Protein 3GAX (pdb70)

Radius of gyration: 18.39 Å; Cα contacts (8 Å, |Δi|>4): 523; chains: 2; bounding box: 48×58×41 Å

CATH classification: 3.10.450.10

InterPro domains:
  IPR000010 Cystatin domain [PF00031] (37-132)
  IPR000010 Cystatin domain [SM00043] (34-144)
  IPR000010 Cystatin domain [cd00042] (37-143)
  IPR018073 Proteinase inhibitor I25, cystatin, conserved site [PS00287] (80-93)
  IPR046350 Cystatin superfamily [SSF54403] (36-144)

GO terms:
  GO:0005515 protein binding (F, IPI)
  GO:0005576 extracellular region (C, IDA)
  GO:0005794 Golgi apparatus (C, IDA)
  GO:0005886 plasma membrane (C, IDA)
  GO:0030414 peptidase inhibitor activity (F, IDA)
  GO:0005783 endoplasmic reticulum (C, TAS)
  GO:0006955 immune response (P, TAS)
  GO:1904724 tertiary granule lumen (C, TAS)
  GO:1904813 ficolin-1-rich granule lumen (C, TAS)
  GO:0005576 extracellular region (C, TAS)
  GO:0005788 endoplasmic reticulum lumen (C, TAS)
  GO:0042802 identical protein binding (F, IPI)
  GO:0004869 cysteine-type endopeptidase inhibitor activity (F, IDA)
  GO:0045861 negative regulation of proteolysis (P, IDA)
  GO:0010716 negative regulation of extracellular matrix disassembly (P, IDA)
  GO:0006952 defense response (P, IDA)
  GO:0005576 extracellular region (C, IMP)
  GO:0010711 negative regulation of collagen catabolic process (P, IMP)
  GO:0010716 negative regulation of extracellular matrix disassembly (P, IMP)
  GO:0034103 regulation of tissue remodeling (P, IMP)

Structure (mmCIF, N/CA/C/O backbone):
data_3GAX
#
_entry.id   3GAX
#
_cell.length_a   76.260
_cell.length_b   76.260
_cell.length_c   97.576
_cell.angle_alpha   90.00
_cell.angle_beta   90.00
_cell.angle_gamma   120.00
#
_symmetry.space_group_name_H-M   'P 61'
#
loop_
_entity.id
_entity.type
_entity.pdbx_description
1 polymer Cystatin-C
2 water water
#
loop_
_atom_site.group_PDB
_atom_site.id
_atom_site.type_symbol
_atom_site.label_atom_id
_atom_site.label_alt_id
_atom_site.label_comp_id
_atom_site.label_asym_id
_atom_site.label_entity_id
_atom_site.label_seq_id
_atom_site.pdbx_PDB_ins_code
_atom_site.Cartn_x
_atom_site.Cartn_y
_atom_site.Cartn_z
_atom_site.occupancy
_atom_site.B_iso_or_equiv
_atom_site.auth_seq_id
_atom_site.auth_comp_id
_atom_site.auth_asym_id
_atom_site.auth_atom_id
_atom_site.pdbx_PDB_model_num
ATOM 1 N N . GLY A 1 12 ? -19.929 19.123 56.429 1.00 17.00 12 GLY A N 1
ATOM 2 C CA . GLY A 1 12 ? -18.831 20.088 56.731 1.00 16.93 12 GLY A CA 1
ATOM 3 C C . GLY A 1 12 ? -19.062 21.415 56.028 1.00 16.63 12 GLY A C 1
ATOM 4 O O . GLY A 1 12 ? -19.899 21.476 55.099 1.00 17.34 12 GLY A O 1
ATOM 5 N N . PRO A 1 13 ? -18.339 22.487 56.455 1.00 17.16 13 PRO A N 1
ATOM 6 C CA . PRO A 1 13 ? -18.485 23.805 55.816 1.00 16.33 13 PRO A CA 1
ATOM 7 C C . PRO A 1 13 ? -17.885 23.833 54.421 1.00 16.08 13 PRO A C 1
ATOM 8 O O . PRO A 1 13 ? -16.884 23.160 54.167 1.00 16.93 13 PRO A O 1
ATOM 12 N N . MET A 1 14 ? -18.505 24.591 53.527 1.00 14.45 14 MET A N 1
ATOM 13 C CA . MET A 1 14 ? -18.048 24.706 52.150 1.00 13.15 14 MET A CA 1
ATOM 14 C C . MET A 1 14 ? -17.423 26.094 51.980 1.00 12.10 14 MET A C 1
ATOM 15 O O . MET A 1 14 ? -17.747 27.011 52.715 1.00 9.01 14 MET A O 1
ATOM 20 N N . ASP A 1 15 ? -16.503 26.244 51.032 1.00 10.67 15 ASP A N 1
ATOM 21 C CA . ASP A 1 15 ? -15.953 27.570 50.773 1.00 10.88 15 ASP A CA 1
ATOM 22 C C . ASP A 1 15 ? -17.057 28.540 50.404 1.00 10.53 15 ASP A C 1
ATOM 23 O O . ASP A 1 15 ? -18.066 28.163 49.806 1.00 9.55 15 ASP A O 1
ATOM 28 N N . ALA A 1 16 ? -16.889 29.777 50.834 1.00 9.88 16 ALA A N 1
ATOM 29 C CA . ALA A 1 16 ? -17.796 30.850 50.488 1.00 10.34 16 ALA A CA 1
ATOM 30 C C . ALA A 1 16 ? -16.947 32.112 50.262 1.00 13.03 16 ALA A C 1
ATOM 31 O O . ALA A 1 16 ? -15.704 32.079 50.340 1.00 11.92 16 ALA A O 1
ATOM 3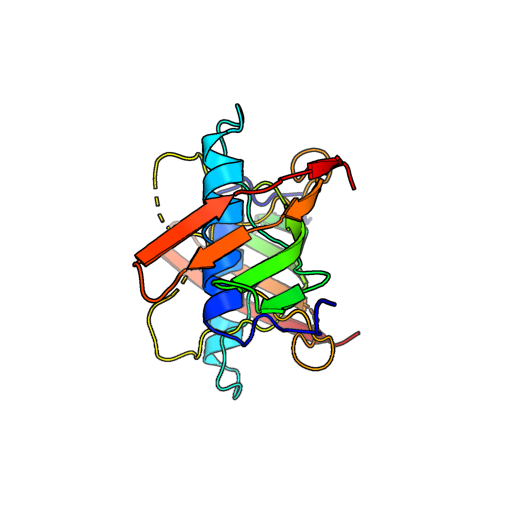3 N N . SER A 1 17 ? -17.607 33.170 49.838 1.00 15.13 17 SER A N 1
ATOM 34 C CA . SER A 1 17 ? -16.888 34.405 49.570 1.00 16.65 17 SER A CA 1
ATOM 35 C C . SER A 1 17 ? -17.704 35.578 49.967 1.00 15.67 17 SER A C 1
ATOM 36 O O . SER A 1 17 ? -18.932 35.516 50.112 1.00 11.53 17 SER A O 1
ATOM 39 N N . VAL A 1 18 ? -16.988 36.680 50.090 1.00 15.04 18 VAL A N 1
ATOM 40 C CA . VAL A 1 18 ? -17.586 37.929 50.403 1.00 15.68 18 VAL A CA 1
ATOM 41 C C . VAL A 1 18 ? -18.442 38.480 49.297 1.00 15.58 18 VAL A C 1
ATOM 42 O O . VAL A 1 18 ? -19.220 39.374 49.543 1.00 17.00 18 VAL A O 1
ATOM 46 N N . GLU A 1 19 ? -18.359 37.942 48.082 1.00 10.74 19 GLU A N 1
ATOM 47 C CA . GLU A 1 19 ? -19.374 38.278 47.080 1.00 12.65 19 GLU A CA 1
ATOM 48 C C . GLU A 1 19 ? -20.773 37.860 47.405 1.00 12.20 19 GLU A C 1
ATOM 49 O O . GLU A 1 19 ? -21.716 38.390 46.795 1.00 12.49 19 GLU A O 1
ATOM 55 N N . GLU A 1 20 ? -20.894 36.869 48.283 1.00 10.04 20 GLU A N 1
ATOM 56 C CA . GLU A 1 20 ? -22.187 36.350 48.678 1.00 10.77 20 GLU A CA 1
ATOM 57 C C . GLU A 1 20 ? -22.844 37.301 49.631 1.00 11.01 20 GLU A C 1
ATOM 58 O O . GLU A 1 20 ? -22.252 37.677 50.621 1.00 11.10 20 GLU A O 1
ATOM 64 N N . GLU A 1 21 ? -24.076 37.662 49.343 1.00 11.10 21 GLU A N 1
ATOM 65 C CA . GLU A 1 21 ? -24.814 38.566 50.166 1.00 11.13 21 GLU A CA 1
ATOM 66 C C . GLU A 1 21 ? -24.890 38.134 51.682 1.00 10.90 21 GLU A C 1
ATOM 67 O O . GLU A 1 21 ? -24.668 38.966 52.515 1.00 10.75 21 GLU A O 1
ATOM 73 N N . GLY A 1 22 ? -25.137 36.846 51.948 1.00 11.18 22 GLY A N 1
ATOM 74 C CA . GLY A 1 22 ? -25.227 36.305 53.326 1.00 11.14 22 GLY A CA 1
ATOM 75 C C . GLY A 1 22 ? -23.925 36.456 54.063 1.00 11.15 22 GLY A C 1
ATOM 76 O O . GLY A 1 22 ? -23.897 36.855 55.244 1.00 11.20 22 GLY A O 1
ATOM 77 N N . VAL A 1 23 ? -22.827 36.139 53.399 1.00 11.71 23 VAL A N 1
ATOM 78 C CA . VAL A 1 23 ? -21.519 36.402 53.961 1.00 10.76 23 VAL A CA 1
ATOM 79 C C . VAL A 1 23 ? -21.247 37.857 54.366 1.00 10.02 23 VAL A C 1
ATOM 80 O O . VAL A 1 23 ? -20.792 38.079 55.514 1.00 7.83 23 VAL A O 1
ATOM 84 N N . ARG A 1 24 ? -21.552 38.809 53.486 1.00 9.33 24 ARG A N 1
ATOM 85 C CA . ARG A 1 24 ? -21.395 40.236 53.759 1.00 8.80 24 ARG A CA 1
ATOM 86 C C . ARG A 1 24 ? -22.269 40.589 54.974 1.00 8.49 24 ARG A C 1
ATOM 87 O O . ARG A 1 24 ? -21.787 41.266 55.886 1.00 8.54 24 ARG A O 1
ATOM 95 N N . ARG A 1 25 ? -23.491 40.052 55.041 1.00 7.77 25 ARG A N 1
ATOM 96 C CA . ARG A 1 25 ? -24.388 40.331 56.184 1.00 8.81 25 ARG A CA 1
ATOM 97 C C . ARG A 1 25 ? -23.856 39.794 57.516 1.00 9.11 25 ARG A C 1
ATOM 98 O O . ARG A 1 25 ? -23.821 40.531 58.545 1.00 8.40 25 ARG A O 1
ATOM 106 N N . ALA A 1 26 ? -23.358 38.558 57.472 1.00 8.33 26 ALA A N 1
ATOM 107 C CA . ALA A 1 26 ? -22.769 37.920 58.655 1.00 9.00 26 ALA A CA 1
ATOM 108 C C . ALA A 1 26 ? -21.539 38.658 59.092 1.00 8.64 26 ALA A C 1
ATOM 109 O O . ALA A 1 26 ? -21.345 38.869 60.296 1.00 11.30 26 ALA A O 1
ATOM 111 N N . LEU A 1 27 ? -20.720 39.114 58.136 1.00 8.33 27 LEU A N 1
ATOM 112 C CA . LEU A 1 27 ? -19.529 39.912 58.405 1.00 9.85 27 LEU A CA 1
ATOM 113 C C . LEU A 1 27 ? -19.823 41.254 59.139 1.00 10.43 27 LEU A C 1
ATOM 114 O O . LEU A 1 27 ? -19.238 41.505 60.216 1.00 10.33 27 LEU A O 1
ATOM 119 N N . ASP A 1 28 ? -20.785 41.986 58.611 1.00 11.09 28 ASP A N 1
ATOM 120 C CA A ASP A 1 28 ? -21.154 43.269 59.176 0.70 11.16 28 ASP A CA 1
ATOM 121 C CA B ASP A 1 28 ? -21.257 43.272 59.140 0.30 10.99 28 ASP A CA 1
ATOM 122 C C . ASP A 1 28 ? -21.768 43.055 60.557 1.00 10.34 28 ASP A C 1
ATOM 123 O O . ASP A 1 28 ? -21.427 43.773 61.475 1.00 10.65 28 ASP A O 1
ATOM 132 N N . PHE A 1 29 ? -22.593 42.048 60.718 1.00 9.59 29 PHE A N 1
ATOM 133 C CA . PHE A 1 29 ? -23.106 41.704 62.046 1.00 8.31 29 PHE A CA 1
ATOM 134 C C . PHE A 1 29 ? -21.971 41.450 63.084 1.00 9.30 29 PHE A C 1
ATOM 135 O O . PHE A 1 29 ? -21.996 42.025 64.174 1.00 9.01 29 PHE A O 1
ATOM 143 N N . ALA A 1 30 ? -21.025 40.578 62.747 1.00 9.62 30 ALA A N 1
ATOM 144 C CA . ALA A 1 30 ? -19.938 40.159 63.621 1.00 10.79 30 ALA A CA 1
ATOM 145 C C . ALA A 1 30 ? -19.073 41.307 63.981 1.00 9.93 30 ALA A C 1
ATOM 146 O O . ALA A 1 30 ? -18.689 41.431 65.157 1.00 11.76 30 ALA A O 1
ATOM 148 N N . VAL A 1 31 ? -18.711 42.127 63.012 1.00 10.63 31 VAL A N 1
ATOM 149 C CA . VAL A 1 31 ? -17.889 43.307 63.302 1.00 9.98 31 VAL A CA 1
ATOM 150 C C . VAL A 1 31 ? -18.695 44.292 64.195 1.00 9.67 31 VAL A C 1
ATOM 151 O O . VAL A 1 31 ? -18.151 44.888 65.121 1.00 10.23 31 VAL A O 1
ATOM 155 N N . GLY A 1 32 ? -19.970 44.471 63.902 1.00 9.36 32 GLY A N 1
ATOM 156 C CA . GLY A 1 32 ? -20.874 45.236 64.745 1.00 9.79 32 GLY A CA 1
ATOM 157 C C . GLY A 1 32 ? -20.832 44.791 66.193 1.00 10.00 32 GLY A C 1
ATOM 158 O O . GLY A 1 32 ? -20.709 45.637 67.107 1.00 10.04 32 GLY A O 1
ATOM 159 N N . GLU A 1 33 ? -20.971 43.491 66.408 1.00 10.76 3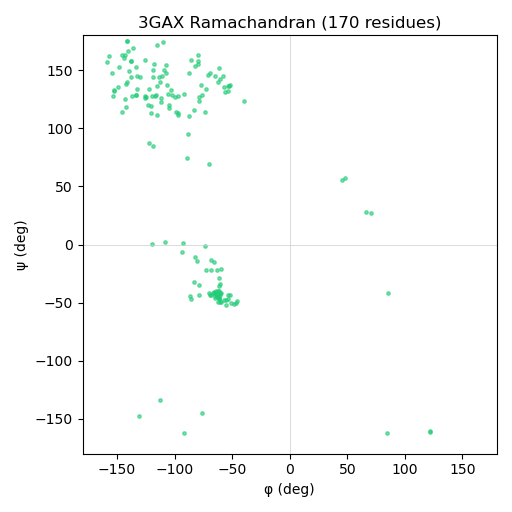3 GLU A N 1
ATOM 160 C CA . GLU A 1 33 ? -20.890 42.922 67.770 1.00 10.06 33 GLU A CA 1
ATOM 161 C C . GLU A 1 33 ? -19.507 43.164 68.420 1.00 10.15 33 GLU A C 1
ATOM 162 O O . GLU A 1 33 ? -19.468 43.595 69.581 1.00 8.76 33 GLU A O 1
ATOM 168 N N . TYR A 1 34 ? -18.440 42.910 67.654 1.00 10.47 34 TYR A N 1
ATOM 169 C CA . TYR A 1 34 ? -17.065 43.252 68.064 1.00 10.19 34 TYR A CA 1
ATOM 170 C C . TYR A 1 34 ? -16.906 44.691 68.627 1.00 9.76 34 TYR A C 1
ATOM 171 O O . TYR A 1 34 ? -16.363 44.903 69.756 1.00 10.22 34 TYR A O 1
ATOM 180 N N . ASN A 1 35 ? -17.413 45.659 67.873 1.00 8.19 35 ASN A N 1
ATOM 181 C CA . ASN A 1 35 ? -17.311 47.067 68.232 1.00 8.10 35 ASN A CA 1
ATOM 182 C C . ASN A 1 35 ? -18.179 47.380 69.431 1.00 8.25 35 ASN A C 1
ATOM 183 O O . ASN A 1 35 ? -17.720 48.081 70.310 1.00 8.16 35 ASN A O 1
ATOM 188 N N . LYS A 1 36 ? -19.391 46.834 69.474 1.00 7.58 36 LYS A N 1
ATOM 189 C CA . LYS A 1 36 ? -20.271 47.012 70.637 1.00 9.86 36 LYS A CA 1
ATOM 190 C C . LYS A 1 36 ? -19.592 46.513 71.937 1.00 9.17 36 LYS A C 1
ATOM 191 O O . LYS A 1 36 ? -19.608 47.215 72.976 1.00 11.15 36 LYS A O 1
ATOM 197 N N . ALA A 1 37 ? -19.015 45.317 71.881 1.00 9.60 37 ALA A N 1
ATOM 198 C CA . ALA A 1 37 ? -18.336 44.666 72.995 1.00 10.59 37 ALA A CA 1
ATOM 199 C C . ALA A 1 37 ? -17.029 45.298 73.467 1.00 10.51 37 ALA A C 1
ATOM 200 O O . ALA A 1 37 ? -16.637 45.049 74.606 1.00 10.31 37 ALA A O 1
ATOM 202 N N . SER A 1 38 ? -16.361 46.084 72.621 1.00 10.26 38 SER A N 1
ATOM 203 C CA . SER A 1 38 ? -15.035 46.553 72.991 1.00 10.97 38 SER A CA 1
ATOM 204 C C . SER A 1 38 ? -15.124 47.807 73.828 1.00 10.27 38 SER A C 1
ATOM 205 O O . SER A 1 38 ? -16.115 48.575 73.743 1.00 11.23 38 SER A O 1
AT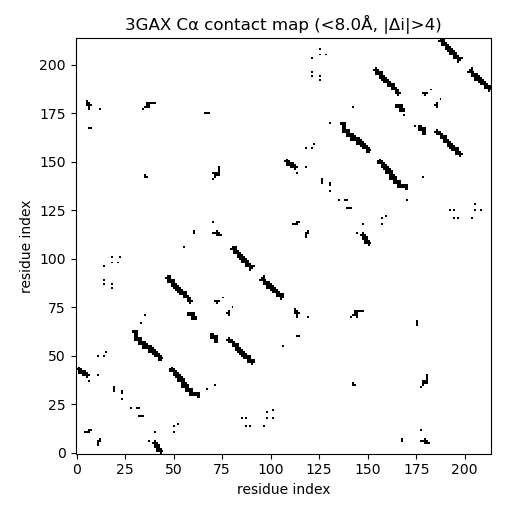OM 208 N N . ASN A 1 39 ? -14.050 48.057 74.578 1.00 11.52 39 ASN A N 1
ATOM 209 C CA . ASN A 1 39 ? -13.929 49.257 75.424 1.00 11.55 39 ASN A CA 1
ATOM 210 C C . ASN A 1 39 ? -13.230 50.365 74.659 1.00 10.54 39 ASN A C 1
ATOM 211 O O . ASN A 1 39 ? -12.967 51.404 75.197 1.00 9.35 39 ASN A O 1
ATOM 216 N N . ASP A 1 40 ? -12.879 50.097 73.393 1.00 8.20 40 ASP A N 1
ATOM 217 C CA . ASP A 1 40 ? -12.244 51.111 72.534 1.00 8.86 40 ASP A CA 1
ATOM 218 C C . ASP A 1 40 ? -13.172 52.286 72.318 1.00 7.94 40 ASP A C 1
ATOM 219 O O . ASP A 1 40 ? -14.366 52.112 72.120 1.00 8.50 40 ASP A O 1
ATOM 224 N N . MET A 1 41 ? -12.620 53.495 72.333 1.00 8.88 41 MET A N 1
ATOM 225 C CA A MET A 1 41 ? -13.431 54.680 72.084 0.40 9.49 41 MET A CA 1
ATOM 226 C CA B MET A 1 41 ? -13.385 54.698 72.069 0.60 9.77 41 MET A CA 1
ATOM 227 C C . MET A 1 41 ? -13.687 54.793 70.578 1.00 9.65 41 MET A C 1
ATOM 228 O O . MET A 1 41 ? -14.641 55.466 70.162 1.00 10.88 41 MET A O 1
ATOM 237 N N . TYR A 1 42 ? -12.836 54.119 69.793 1.00 9.64 42 TYR A N 1
ATOM 238 C CA . TYR A 1 42 ? -12.818 54.142 68.320 1.00 9.80 42 TYR A CA 1
ATOM 239 C C . TYR A 1 42 ? -13.312 52.862 67.661 1.00 10.82 42 TYR A C 1
ATOM 240 O O . TYR A 1 42 ? -13.250 51.767 68.242 1.00 9.10 42 TYR A O 1
ATOM 249 N N A HIS A 1 43 ? -13.893 53.014 66.471 0.50 10.71 43 HIS A N 1
ATOM 250 N N B HIS A 1 43 ? -13.690 53.034 66.412 0.50 9.85 43 HIS A N 1
ATOM 251 C CA A HIS A 1 43 ? -14.411 51.896 65.691 0.50 10.75 43 HIS A CA 1
ATOM 252 C CA B HIS A 1 43 ? -14.256 52.024 65.588 0.50 9.18 43 HIS A CA 1
ATOM 253 C C A HIS A 1 43 ? -13.291 51.150 64.975 0.50 9.74 43 HIS A C 1
ATOM 254 C C B HIS A 1 43 ? -13.171 51.135 64.995 0.50 8.84 43 HIS A C 1
ATOM 255 O O A HIS A 1 43 ? -12.361 51.785 64.472 0.50 8.88 43 HIS A O 1
ATOM 256 O O B HIS A 1 43 ? -12.117 51.656 64.601 0.50 8.17 43 HIS A O 1
ATOM 269 N N . SER A 1 44 ? -13.404 49.822 64.942 1.00 9.09 44 SER A N 1
ATOM 270 C CA . SER A 1 44 ? -12.554 48.932 64.169 1.00 10.53 44 SER A CA 1
ATOM 271 C C . SER A 1 44 ? -13.317 48.351 62.958 1.00 10.72 44 SER A C 1
ATOM 272 O O . SER A 1 44 ? -14.527 48.189 62.983 1.00 11.33 44 SER A O 1
ATOM 275 N N . ARG A 1 45 ? -12.576 48.077 61.892 1.00 11.75 45 ARG A N 1
ATOM 276 C CA . ARG A 1 45 ? -13.171 47.511 60.665 1.00 11.95 45 ARG A CA 1
ATOM 277 C C . ARG A 1 45 ? -12.276 46.428 60.116 1.00 10.30 45 ARG A C 1
ATOM 278 O O . ARG A 1 45 ? -11.057 46.382 60.396 1.00 10.07 45 ARG A O 1
ATOM 286 N N . ALA A 1 46 ? -12.890 45.542 59.309 1.00 8.87 46 ALA A N 1
ATOM 287 C CA . ALA A 1 46 ? -12.120 44.510 58.574 1.00 10.78 46 ALA A CA 1
ATOM 288 C C . ALA A 1 46 ? -11.258 45.096 57.458 1.00 9.73 46 ALA A C 1
ATOM 289 O O . ALA A 1 46 ? -11.766 45.598 56.406 1.00 10.13 46 ALA A O 1
ATOM 291 N N A CYS A 1 47 ? -9.943 45.028 57.686 0.40 9.66 47 CYS A N 1
ATOM 292 N N B CYS A 1 47 ? -9.928 45.071 57.610 0.60 9.50 47 CYS A N 1
ATOM 293 C CA A CYS A 1 47 ? -8.921 45.419 56.737 0.40 9.67 47 CYS A CA 1
ATOM 294 C CA B CYS A 1 47 ? -9.031 45.461 56.526 0.60 10.48 47 CYS A CA 1
ATOM 295 C C A CYS A 1 47 ? -8.627 44.282 55.727 0.40 9.44 47 CYS A C 1
ATOM 296 C C B CYS A 1 47 ? -8.783 44.280 55.599 0.60 9.49 47 CYS A C 1
ATOM 297 O O A CYS A 1 47 ? -8.049 44.510 54.658 0.40 10.17 47 CYS A O 1
ATOM 298 O O B CYS A 1 47 ? -8.376 44.465 54.460 0.60 10.57 47 CYS A O 1
ATOM 303 N N . GLN A 1 48 ? -9.029 43.063 56.090 1.00 9.58 48 GLN A N 1
ATOM 304 C CA . GLN A 1 48 ? -8.896 41.895 55.239 1.00 9.11 48 GLN A CA 1
ATOM 305 C C . GLN A 1 48 ? -9.850 40.803 55.644 1.00 9.07 48 GLN A C 1
ATOM 306 O O . GLN A 1 48 ? -9.936 40.447 56.833 1.00 8.16 48 GLN A O 1
ATOM 312 N N . VAL A 1 49 ? -10.574 40.229 54.688 1.00 9.26 49 VAL A N 1
ATOM 313 C CA . VAL A 1 49 ? -11.313 39.007 54.946 1.00 9.08 49 VAL A CA 1
ATOM 314 C C . VAL A 1 49 ? -10.444 37.885 54.464 1.00 8.44 49 VAL A C 1
ATOM 315 O O . VAL A 1 49 ? -10.164 37.754 53.245 1.00 7.31 49 VAL A O 1
ATOM 319 N N . VAL A 1 50 ? -9.971 37.070 55.371 1.00 7.45 50 VAL A N 1
ATOM 320 C CA . VAL A 1 50 ? -8.912 36.149 55.108 1.00 7.90 50 VAL A CA 1
ATOM 321 C C . VAL A 1 50 ? -9.551 34.875 54.538 1.00 8.56 50 VAL A C 1
ATOM 322 O O . VAL A 1 50 ? -9.080 34.380 53.519 1.00 9.23 50 VAL A O 1
ATOM 326 N N . ARG A 1 51 ? -10.649 34.431 55.160 1.00 8.90 51 ARG A N 1
ATOM 327 C CA A ARG A 1 51 ? -11.378 33.243 54.748 0.50 9.30 51 ARG A CA 1
ATOM 328 C CA B ARG A 1 51 ? -11.369 33.233 54.756 0.50 9.20 51 ARG A CA 1
ATOM 329 C C . ARG A 1 51 ? -12.856 33.354 55.081 1.00 9.16 51 ARG A C 1
ATOM 330 O O . ARG A 1 51 ? -13.235 33.898 56.134 1.00 9.43 51 ARG A O 1
ATOM 345 N N . ALA A 1 52 ? -13.694 32.829 54.170 1.00 8.90 52 ALA A N 1
ATOM 346 C CA . ALA A 1 52 ? -15.092 32.674 54.467 1.00 8.79 52 ALA A CA 1
ATOM 347 C C . ALA A 1 52 ? -15.552 31.285 54.073 1.00 8.60 52 ALA A C 1
ATOM 348 O O . ALA A 1 52 ? -15.197 30.785 52.983 1.00 6.08 52 ALA A O 1
ATOM 350 N N . ARG A 1 53 ? -16.293 30.661 54.992 1.00 8.57 53 ARG A N 1
ATOM 351 C CA . ARG A 1 53 ? -16.945 29.397 54.758 1.00 8.31 53 ARG A CA 1
ATOM 352 C C . ARG A 1 53 ? -18.359 29.402 55.281 1.00 7.90 53 ARG A C 1
ATOM 353 O O . ARG A 1 53 ? -18.762 30.269 56.129 1.00 5.94 53 ARG A O 1
ATOM 361 N N . LYS A 1 54 ? -19.091 28.379 54.903 1.00 6.81 54 LYS A N 1
ATOM 362 C CA . LYS A 1 54 ? -20.441 28.226 55.394 1.00 7.69 54 LYS A CA 1
ATOM 363 C C . LYS A 1 54 ? -20.957 26.821 55.313 1.00 8.10 54 LYS A C 1
ATOM 364 O O . LYS A 1 54 ? -20.512 26.019 54.487 1.00 8.82 54 LYS A O 1
ATOM 370 N N . GLN A 1 55 ? -21.951 26.569 56.154 1.00 9.13 55 GLN A N 1
ATOM 371 C CA . GLN A 1 55 ? -22.556 25.255 56.283 1.00 9.83 55 GLN A CA 1
ATOM 372 C C . GLN A 1 55 ? -24.041 25.402 56.499 1.00 9.80 55 GLN A C 1
ATOM 373 O O . GLN A 1 55 ? -24.477 26.249 57.277 1.00 8.29 55 GLN A O 1
ATOM 379 N N . ILE A 1 56 ? -24.793 24.555 55.832 1.00 10.68 56 ILE A N 1
ATOM 380 C CA . ILE A 1 56 ? -26.235 24.552 55.948 1.00 12.94 56 ILE A CA 1
ATOM 381 C C . ILE A 1 56 ? -26.578 23.574 57.062 1.00 14.02 56 ILE A C 1
ATOM 382 O O . ILE A 1 56 ? -26.081 22.434 57.096 1.00 15.22 56 ILE A O 1
ATOM 387 N N . VAL A 1 57 ? -27.397 24.066 57.978 1.00 14.84 57 VAL A N 1
ATOM 388 C CA . VAL A 1 57 ? -27.935 23.304 59.089 1.00 15.12 57 VAL A CA 1
ATOM 389 C C . VAL A 1 57 ? -29.445 23.601 59.053 1.00 15.43 57 VAL A C 1
ATOM 390 O O . VAL A 1 57 ? -30.035 23.733 57.953 1.00 17.22 57 VAL A O 1
ATOM 394 N N . ALA A 1 58 ? -30.086 23.629 60.213 1.00 14.70 58 ALA A N 1
ATOM 395 C CA . ALA A 1 58 ? -31.354 24.325 60.413 1.00 13.78 58 ALA A CA 1
ATOM 396 C C . ALA A 1 58 ? -31.134 25.827 60.368 1.00 12.47 58 ALA A C 1
ATOM 397 O O . ALA A 1 58 ? -31.260 26.511 61.395 1.00 13.67 58 ALA A O 1
ATOM 399 N N . GLY A 1 59 ? -30.811 26.357 59.194 1.00 10.79 59 GLY A N 1
ATOM 400 C CA . GLY A 1 59 ? -30.275 27.722 59.113 1.00 9.38 59 GLY A CA 1
ATOM 401 C C . GLY A 1 59 ? -28.933 27.632 58.445 1.00 7.41 59 GLY A C 1
ATOM 402 O O . GLY A 1 59 ? -28.642 26.627 57.793 1.00 8.26 59 GLY A O 1
ATOM 403 N N . VAL A 1 60 ? -28.107 28.662 58.606 1.00 5.61 60 VAL A N 1
ATOM 404 C CA . VAL A 1 60 ? -26.772 28.705 58.008 1.00 5.58 60 VAL A CA 1
ATOM 405 C C . VAL A 1 60 ? -25.733 29.179 59.059 1.00 6.86 60 VAL A C 1
ATOM 406 O O . VAL A 1 60 ? -25.967 30.178 59.728 1.00 7.50 60 VAL A O 1
ATOM 410 N N . ASN A 1 61 ? -24.647 28.429 59.209 1.00 5.47 61 ASN A N 1
ATOM 411 C CA . ASN A 1 61 ? -23.499 28.837 59.988 1.00 5.63 61 ASN A CA 1
ATOM 412 C C . ASN A 1 61 ? -22.444 29.426 59.062 1.00 6.97 61 ASN A C 1
ATOM 413 O O . ASN A 1 61 ? -22.055 28.801 58.055 1.00 7.66 61 ASN A O 1
ATOM 418 N N . TYR A 1 62 ? -21.978 30.630 59.395 1.00 5.48 62 TYR A N 1
ATOM 419 C CA . TYR A 1 62 ? -20.875 31.246 58.723 1.00 6.57 62 TYR A CA 1
ATOM 420 C C . TYR A 1 62 ? -19.634 31.226 59.576 1.00 6.70 62 TYR A C 1
ATOM 421 O O . TYR A 1 62 ? -19.708 31.463 60.791 1.00 6.50 62 TYR A O 1
ATOM 430 N N . PHE A 1 63 ? -18.496 30.913 58.936 1.00 6.31 63 PHE A N 1
ATOM 431 C CA . PHE A 1 63 ? -17.208 30.873 59.586 1.00 6.60 63 PHE A CA 1
ATOM 432 C C . PHE A 1 63 ? -16.312 31.862 58.879 1.00 6.45 63 PHE A C 1
ATOM 433 O O . PHE A 1 63 ? -16.003 31.675 57.657 1.00 7.32 63 PHE A O 1
ATOM 441 N N . LEU A 1 64 ? -15.926 32.924 59.579 1.00 7.74 64 LEU A N 1
ATOM 442 C CA . LEU A 1 64 ? -15.214 34.015 58.944 1.00 7.58 64 LEU A CA 1
ATOM 443 C C . LEU A 1 64 ? -13.916 34.272 59.703 1.00 7.59 64 LEU A C 1
ATOM 444 O O . LEU A 1 64 ? -13.922 34.368 60.903 1.00 8.45 64 LEU A O 1
ATOM 449 N N . ASP A 1 65 ? -12.799 34.294 58.987 1.00 6.21 65 ASP A N 1
ATOM 450 C CA . ASP A 1 65 ? -11.490 34.743 59.482 1.00 5.79 65 ASP A CA 1
ATOM 451 C C . ASP A 1 65 ? -11.199 36.086 58.914 1.00 6.47 65 ASP A C 1
ATOM 452 O O . ASP A 1 65 ? -11.223 36.265 57.695 1.00 6.32 65 ASP A O 1
ATOM 457 N N . VAL A 1 66 ? -11.024 37.067 59.793 1.00 7.20 66 VAL A N 1
ATOM 458 C CA . VAL A 1 66 ? -10.932 38.440 59.343 1.00 9.05 66 VAL A CA 1
ATOM 459 C C . VAL A 1 66 ? -9.749 39.054 60.071 1.00 9.41 66 VAL A C 1
ATOM 460 O O . VAL A 1 66 ? -9.359 38.605 61.175 1.00 10.02 66 VAL A O 1
ATOM 464 N N . GLU A 1 67 ? -9.146 40.049 59.466 1.00 7.74 67 GLU A N 1
ATOM 465 C CA . GLU A 1 67 ? -8.250 40.919 60.225 1.00 8.46 67 GLU A CA 1
ATOM 466 C C . GLU A 1 67 ? -8.968 42.217 60.449 1.00 9.77 67 GLU A C 1
ATOM 467 O O . GLU A 1 67 ? -9.476 42.823 59.509 1.00 9.47 67 GLU A O 1
ATOM 473 N N . LEU A 1 68 ? -8.981 42.656 61.705 1.00 9.50 68 LEU A N 1
ATOM 474 C CA . LEU A 1 68 ? -9.632 43.943 62.088 1.00 10.08 68 LEU A CA 1
ATOM 475 C C . LEU A 1 68 ? -8.578 45.008 62.460 1.00 9.58 68 LEU A C 1
ATOM 476 O O . LEU A 1 68 ? -7.647 44.721 63.218 1.00 12.19 68 LEU A O 1
ATOM 481 N N A CYS A 1 69 ? -8.786 46.234 61.988 0.40 8.70 69 CYS A N 1
ATOM 482 N N B CYS A 1 69 ? -8.746 46.210 61.946 0.60 8.32 69 CYS A N 1
ATOM 483 C CA A CYS A 1 69 ? -7.807 47.317 62.109 0.40 8.07 69 CYS A CA 1
ATOM 484 C CA B CYS A 1 69 ? -7.807 47.280 62.211 0.60 7.73 69 CYS A CA 1
ATOM 485 C C A CYS A 1 69 ? -8.468 48.595 62.616 0.40 7.60 69 CYS A C 1
ATOM 486 C C B CYS A 1 69 ? -8.573 48.439 62.832 0.60 7.78 69 CYS A C 1
ATOM 487 O O A CYS A 1 69 ? -9.490 49.036 62.058 0.40 5.46 69 CYS A O 1
ATOM 488 O O B CYS A 1 69 ? -9.773 48.579 62.662 0.60 5.50 69 CYS A O 1
ATOM 493 N N . ARG A 1 70 ? -7.884 49.189 63.669 1.00 7.09 70 ARG A N 1
ATOM 494 C CA . ARG A 1 70 ? -8.490 50.356 64.276 1.00 7.67 70 ARG A CA 1
ATOM 495 C C . ARG A 1 70 ? -8.456 51.518 63.294 1.00 7.67 70 ARG A C 1
ATOM 496 O O . ARG A 1 70 ? -7.466 51.719 62.515 1.00 6.35 70 ARG A O 1
ATOM 504 N N . THR A 1 71 ? -9.527 52.312 63.369 1.00 8.70 71 THR A N 1
ATOM 505 C CA . THR A 1 71 ? -9.673 53.501 62.553 1.00 10.64 71 THR A CA 1
ATOM 506 C C . THR A 1 71 ? -9.549 54.746 63.426 1.00 9.45 71 THR A C 1
ATOM 507 O O . THR A 1 71 ? -9.526 54.683 64.669 1.00 8.64 71 THR A O 1
ATOM 511 N N . THR A 1 72 ? -9.539 55.919 62.786 1.00 10.00 72 THR A N 1
ATOM 512 C CA . THR A 1 72 ? -9.324 57.156 63.526 1.00 10.82 72 THR A CA 1
ATOM 513 C C . THR A 1 72 ? -10.637 57.808 63.977 1.00 12.39 72 THR A C 1
ATOM 514 O O . THR A 1 72 ? -10.616 58.912 64.507 1.00 12.22 72 THR A O 1
ATOM 518 N N A CYS A 1 73 ? -11.761 57.134 63.744 0.50 12.82 73 CYS A N 1
ATOM 519 N N B CYS A 1 73 ? -11.770 57.150 63.752 0.50 14.02 73 CYS A N 1
ATOM 520 C CA A CYS A 1 73 ? -13.051 57.631 64.190 0.50 12.64 73 CYS A CA 1
ATOM 521 C CA B CYS A 1 73 ? -13.042 57.720 64.161 0.50 14.86 73 CYS A CA 1
ATOM 522 C C A CYS A 1 73 ? -13.532 57.017 65.485 0.50 13.49 73 CYS A C 1
ATOM 523 C C B CYS A 1 73 ? -13.639 57.033 65.401 0.50 14.80 73 CYS A C 1
ATOM 524 O O A CYS A 1 73 ? -13.422 55.803 65.673 0.50 13.06 73 CYS A O 1
ATOM 525 O O B CYS A 1 73 ? -13.687 55.798 65.483 0.50 14.25 73 CYS A O 1
ATOM 530 N N . THR A 1 74 ? -14.120 57.864 66.327 1.00 14.89 74 THR A N 1
ATOM 531 C CA . THR A 1 74 ? -14.791 57.426 67.546 1.00 15.71 74 THR A CA 1
ATOM 532 C C . THR A 1 74 ? -16.062 56.674 67.181 1.00 17.09 74 THR A C 1
ATOM 533 O O . THR A 1 74 ? -16.568 56.856 66.090 1.00 16.25 74 THR A O 1
ATOM 537 N N . LYS A 1 75 ? -16.618 55.897 68.117 1.00 19.81 75 LYS A N 1
ATOM 538 C CA . LYS A 1 75 ? -17.818 55.080 67.811 1.00 21.57 75 LYS A CA 1
ATOM 539 C C . LYS A 1 75 ? -19.095 55.906 67.680 1.00 23.15 75 LYS A C 1
ATOM 540 O O . LYS A 1 75 ? -20.066 55.462 67.063 1.00 23.61 75 LYS A O 1
ATOM 546 N N . THR A 1 76 ? -19.105 57.099 68.275 1.00 24.36 7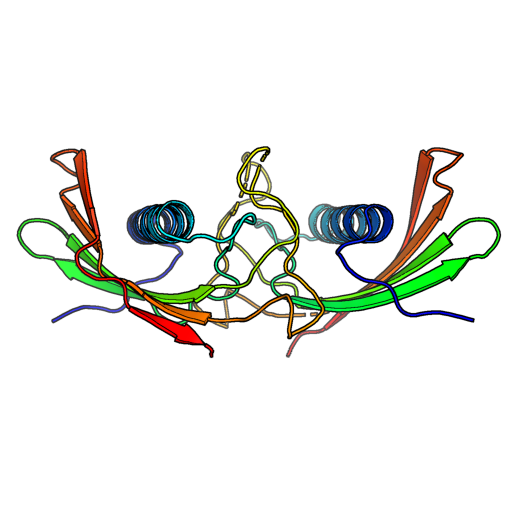6 THR A N 1
ATOM 547 C CA . THR A 1 76 ? -20.122 58.094 67.971 1.00 25.63 76 THR A CA 1
ATOM 548 C C . THR A 1 76 ? -19.731 58.794 66.644 1.00 26.93 76 THR A C 1
ATOM 549 O O . THR A 1 76 ? -18.558 58.765 66.244 1.00 27.35 76 THR A O 1
ATOM 553 N N . GLN A 1 77 ? -20.711 59.389 65.957 1.00 28.15 77 GLN A N 1
ATOM 554 C CA . GLN A 1 77 ? -20.562 59.829 64.547 1.00 29.10 77 GLN A CA 1
ATOM 555 C C . GLN A 1 77 ? -20.835 58.651 63.597 1.00 29.27 77 GLN A C 1
ATOM 556 O O . GLN A 1 77 ? -20.089 57.658 63.579 1.00 29.54 77 GLN A O 1
ATOM 562 N N . LEU A 1 80 ? -19.869 57.289 58.392 1.00 29.48 80 LEU A N 1
ATOM 563 C CA . LEU A 1 80 ? -19.960 55.948 57.829 1.00 29.55 80 LEU A CA 1
ATOM 564 C C . LEU A 1 80 ? -18.753 55.102 58.222 1.00 29.37 80 LEU A C 1
ATOM 565 O O . LEU A 1 80 ? -18.228 55.228 59.329 1.00 29.82 80 LEU A O 1
ATOM 570 N N . ASP A 1 81 ? -18.318 54.240 57.309 1.00 28.64 81 ASP A N 1
ATOM 571 C CA . ASP A 1 81 ? -17.142 53.349 57.565 1.00 27.47 81 ASP A CA 1
ATOM 572 C C . ASP A 1 81 ? -16.055 53.521 56.487 1.00 25.94 81 ASP A C 1
ATOM 573 O O . ASP A 1 81 ? -15.310 52.564 56.142 1.00 26.43 81 ASP A O 1
ATOM 578 N N A ASN A 1 82 ? -15.896 54.767 56.063 0.50 23.88 82 ASN A N 1
ATOM 579 N N B ASN A 1 82 ? -16.035 54.742 55.941 0.50 25.52 82 ASN A N 1
ATOM 580 C CA A ASN A 1 82 ? -14.726 55.184 55.323 0.50 21.78 82 ASN A CA 1
ATOM 581 C CA B ASN A 1 82 ? -14.914 55.313 55.202 0.50 24.54 82 ASN A CA 1
ATOM 582 C C A ASN A 1 82 ? -13.662 55.741 56.273 0.50 19.40 82 ASN A C 1
ATOM 583 C C B ASN A 1 82 ? -13.843 55.760 56.197 0.50 23.43 82 ASN A C 1
ATOM 584 O O A ASN A 1 82 ? -12.620 56.216 55.821 0.50 19.05 82 ASN A O 1
ATOM 585 O O B ASN A 1 82 ? -12.734 56.159 55.818 0.50 23.46 82 ASN A O 1
ATOM 594 N N A CYS A 1 83 ? -13.914 55.690 57.584 0.50 16.21 83 CYS A N 1
ATOM 595 N N B CYS A 1 83 ? -14.219 55.732 57.473 0.50 21.52 83 CYS A N 1
ATOM 596 C CA A CYS A 1 83 ? -12.948 56.208 58.513 0.50 13.73 83 CYS A CA 1
ATOM 597 C CA B CYS A 1 83 ? -13.279 55.841 58.559 0.50 19.90 83 CYS A CA 1
ATOM 598 C C A CYS A 1 83 ? -11.685 55.432 58.189 0.50 12.86 83 CYS A C 1
ATOM 599 C C B CYS A 1 83 ? -12.025 55.068 58.179 0.50 18.34 83 CYS A C 1
ATOM 600 O O A CYS A 1 83 ? -11.743 54.224 57.965 0.50 12.69 83 CYS A O 1
ATOM 601 O O B CYS A 1 83 ? -12.040 53.841 58.158 0.50 18.01 83 CYS A O 1
ATOM 606 N N A PRO A 1 84 ? -10.541 56.123 58.133 0.50 12.26 84 PRO A N 1
ATOM 607 N N B PRO A 1 84 ? -10.944 55.785 57.846 0.50 16.62 84 PRO A N 1
ATOM 608 C CA A PRO A 1 84 ? -9.344 55.481 57.610 0.50 12.21 84 PRO A CA 1
ATOM 609 C CA B PRO A 1 84 ? -9.689 55.141 57.442 0.50 15.77 84 PRO A CA 1
ATOM 610 C C A PRO A 1 84 ? -8.726 54.542 58.618 0.50 12.17 84 PRO A C 1
ATOM 611 C C B PRO A 1 84 ? -8.886 54.457 58.553 0.50 14.26 84 PRO A C 1
ATOM 612 O O A PRO A 1 84 ? -8.791 54.803 59.824 0.50 10.44 84 PRO A O 1
ATOM 613 O O B PRO A 1 84 ? -8.965 54.819 59.731 0.50 12.87 84 PRO A O 1
ATOM 620 N N . PHE A 1 85 ? -8.093 53.482 58.124 1.00 13.46 85 PHE A N 1
ATOM 621 C CA . PHE A 1 85 ? -7.250 52.708 58.980 1.00 13.84 85 PHE A CA 1
ATOM 622 C C . PHE A 1 85 ? -6.042 53.528 59.385 1.00 13.38 85 PHE A C 1
ATOM 623 O O . PHE A 1 85 ? -5.441 54.222 58.530 1.00 13.36 85 PHE A O 1
ATOM 631 N N . HIS A 1 86 ? -5.682 53.388 60.657 1.00 13.65 86 HIS A N 1
ATOM 632 C CA . HIS A 1 86 ? -4.419 53.931 61.169 1.00 13.17 86 HIS A CA 1
ATOM 633 C C . HIS A 1 86 ? -3.210 53.489 60.358 1.00 13.55 86 HIS A C 1
ATOM 634 O O . HIS A 1 86 ? -3.076 52.330 59.993 1.00 12.79 86 HIS A O 1
ATOM 641 N N . ASP A 1 87 ? -2.327 54.437 60.090 1.00 12.64 87 ASP A N 1
ATOM 642 C CA . ASP A 1 87 ? -1.040 54.143 59.510 1.00 12.83 87 ASP A CA 1
ATOM 643 C C . ASP A 1 87 ? 0.009 53.680 60.531 1.00 12.50 87 ASP A C 1
ATOM 644 O O . ASP A 1 87 ? 0.860 52.855 60.207 1.00 13.37 87 ASP A O 1
ATOM 649 N N A GLN A 1 88 ? -0.008 54.221 61.747 0.50 13.19 88 GLN A N 1
ATOM 650 N N B GLN A 1 88 ? -0.096 54.192 61.751 0.50 12.86 88 GLN A N 1
ATOM 651 C CA A GLN A 1 88 ? 0.943 53.762 62.774 0.50 13.49 88 GLN A CA 1
ATOM 652 C CA B GLN A 1 88 ? 0.821 53.880 62.844 0.50 12.84 88 GLN A CA 1
ATOM 653 C C A GLN A 1 88 ? 0.549 52.390 63.353 0.50 12.98 88 GLN A C 1
ATOM 654 C C B GLN A 1 88 ? 0.532 52.421 63.432 0.50 12.56 88 GLN A C 1
ATOM 655 O O A GLN A 1 88 ? -0.551 52.204 63.883 0.50 13.56 88 GLN A O 1
ATOM 656 O O B GLN A 1 88 ? -0.539 52.192 64.003 0.50 12.91 88 GLN A O 1
ATOM 667 N N . PRO A 1 89 ? 1.460 51.422 63.270 1.00 13.35 89 PRO A N 1
ATOM 668 C CA . PRO A 1 89 ? 1.115 50.060 63.735 1.00 14.70 89 PRO A CA 1
ATOM 669 C C . PRO A 1 89 ? 0.633 49.997 65.188 1.00 15.40 89 PRO A C 1
ATOM 670 O O . PRO A 1 89 ? -0.355 49.282 65.520 1.00 15.18 89 PRO A O 1
ATOM 674 N N A HIS A 1 90 ? 1.287 50.709 66.089 0.70 16.13 90 HIS A N 1
ATOM 675 N N B HIS A 1 90 ? 1.295 50.817 66.020 0.30 15.13 90 HIS A N 1
ATOM 676 C CA A HIS A 1 90 ? 0.833 50.611 67.464 0.70 16.69 90 HIS A CA 1
ATOM 677 C CA B HIS A 1 90 ? 0.967 51.014 67.444 0.30 14.99 90 HIS A CA 1
ATOM 678 C C A HIS A 1 90 ? -0.498 51.426 67.722 0.70 16.12 90 HIS A C 1
ATOM 679 C C B HIS A 1 90 ? -0.465 51.470 67.701 0.30 15.13 90 HIS A C 1
ATOM 680 O O A HIS A 1 90 ? -1.060 51.331 68.805 0.70 16.26 90 HIS A O 1
ATOM 681 O O B HIS A 1 90 ? -1.019 51.232 68.773 0.30 15.33 90 HIS A O 1
ATOM 694 N N . LEU A 1 91 ? -1.055 52.109 66.701 1.00 15.25 91 LEU A N 1
ATOM 695 C CA . LEU A 1 91 ? -2.469 52.554 66.763 1.00 14.97 91 LEU A CA 1
ATOM 696 C C . LEU A 1 91 ? -3.442 51.652 65.961 1.00 14.28 91 LEU A C 1
ATOM 697 O O . LEU A 1 91 ? -4.603 51.473 66.387 1.00 16.51 91 LEU A O 1
ATOM 702 N N . LYS A 1 92 ? -2.971 51.087 64.845 1.00 13.84 92 LYS A N 1
ATOM 703 C CA . LYS A 1 92 ? -3.744 50.191 64.070 1.00 13.91 92 LYS A CA 1
ATOM 704 C C . LYS A 1 92 ? -4.131 48.942 64.881 1.00 13.20 92 LYS A C 1
ATOM 705 O O . LYS A 1 92 ? -5.263 48.450 64.764 1.00 14.46 92 LYS A O 1
ATOM 711 N N . ARG A 1 93 ? -3.136 48.395 65.586 1.00 12.81 93 ARG A N 1
ATOM 712 C CA . ARG A 1 93 ? -3.310 47.269 66.504 1.00 12.20 93 ARG A CA 1
ATOM 713 C C . ARG A 1 93 ? -4.127 46.123 65.853 1.00 12.14 93 ARG A C 1
ATOM 714 O O . ARG A 1 93 ? -5.191 45.695 66.366 1.00 12.77 93 ARG A O 1
ATOM 722 N N . LYS A 1 94 ? -3.611 45.661 64.729 1.00 10.45 94 LYS A N 1
ATOM 723 C CA . LYS A 1 94 ? -4.278 44.660 63.858 1.00 10.73 94 LYS A CA 1
ATOM 724 C C . LYS A 1 94 ? -4.563 43.443 64.704 1.00 11.51 94 LYS A C 1
ATOM 725 O O . LYS A 1 94 ? -3.704 42.985 65.465 1.00 11.12 94 LYS A O 1
ATOM 731 N N . ALA A 1 95 ? -5.789 42.967 64.615 1.00 11.81 95 ALA A N 1
ATOM 732 C CA . ALA A 1 95 ? -6.224 41.770 65.297 1.00 9.85 95 ALA A CA 1
ATOM 733 C C . ALA A 1 95 ? -6.667 40.732 64.312 1.00 10.97 95 ALA A C 1
ATOM 734 O O . ALA A 1 95 ? -7.227 41.057 63.273 1.00 13.16 95 ALA A O 1
ATOM 736 N N . PHE A 1 96 ? -6.396 39.474 64.608 1.00 12.05 96 PHE A N 1
ATOM 737 C CA . PHE A 1 96 ? -6.940 38.398 63.843 1.00 9.36 96 PHE A CA 1
ATOM 738 C C . PHE A 1 96 ? -8.121 37.764 64.615 1.00 9.57 96 PHE A C 1
ATOM 739 O O . PHE A 1 96 ? -7.965 37.381 65.778 1.00 7.15 96 PHE A O 1
ATOM 747 N N . CYS A 1 97 ? -9.261 37.635 63.923 1.00 9.88 97 CYS A N 1
ATOM 748 C CA . CYS A 1 97 ? -10.487 37.205 64.526 1.00 8.93 97 CYS A CA 1
ATOM 749 C C . CYS A 1 97 ? -11.122 36.077 63.708 1.00 9.66 97 CYS A C 1
ATOM 750 O O . CYS A 1 97 ? -11.100 36.133 62.474 1.00 8.97 97 CYS A O 1
ATOM 753 N N . SER A 1 98 ? -11.743 35.134 64.398 1.00 10.19 98 SER A N 1
ATOM 754 C CA . SER A 1 98 ? -12.539 34.068 63.809 1.00 11.87 98 SER A CA 1
ATOM 755 C C . SER A 1 98 ? -13.941 34.224 64.391 1.00 11.71 98 SER A C 1
ATOM 756 O O . SER A 1 98 ? -14.142 34.255 65.615 1.00 10.41 98 SER A O 1
ATOM 759 N N . PHE A 1 99 ? -14.909 34.455 63.534 1.00 11.81 99 PHE A N 1
ATOM 760 C CA . PHE A 1 99 ? -16.290 34.592 63.971 1.00 11.19 99 PHE A CA 1
ATOM 761 C C . PHE A 1 99 ? -17.095 33.373 63.457 1.00 11.31 99 PHE A C 1
ATOM 762 O O . PHE A 1 99 ? -16.861 32.863 62.367 1.00 11.77 99 PHE A O 1
ATOM 770 N N . GLN A 1 100 ? -18.048 32.929 64.249 1.00 11.62 100 GLN A N 1
ATOM 771 C CA A GLN A 1 100 ? -19.051 31.977 63.795 0.50 11.35 100 GLN A CA 1
ATOM 772 C CA B GLN A 1 100 ? -19.047 31.955 63.788 0.50 11.24 100 GLN A CA 1
ATOM 773 C C . GLN A 1 100 ? -20.406 32.616 63.989 1.00 11.31 100 GLN A C 1
ATOM 774 O O . GLN A 1 100 ? -20.764 32.994 65.170 1.00 11.58 100 GLN A O 1
ATOM 785 N N . ILE A 1 101 ? -21.153 32.743 62.885 1.00 10.57 101 ILE A N 1
ATOM 786 C CA . ILE A 1 101 ? -22.459 33.401 62.914 1.00 11.41 101 ILE A CA 1
ATOM 787 C C . ILE A 1 101 ? -23.516 32.332 62.552 1.00 10.52 101 ILE A C 1
ATOM 788 O O . ILE A 1 101 ? -23.359 31.671 61.548 1.00 12.10 101 ILE A O 1
ATOM 793 N N . TYR A 1 102 ? -24.560 32.190 63.352 1.00 9.66 102 TYR A N 1
ATOM 794 C CA . TYR A 1 102 ? -25.669 31.300 63.009 1.00 10.83 102 TYR A CA 1
ATOM 795 C C . TYR A 1 102 ? -26.823 32.154 62.561 1.00 11.01 102 TYR A C 1
ATOM 796 O O . TYR A 1 102 ? -27.346 32.968 63.334 1.00 10.15 102 TYR A O 1
ATOM 805 N N . ALA A 1 103 ? -27.212 31.960 61.300 1.00 12.01 103 ALA A N 1
ATOM 806 C CA . ALA A 1 103 ? -28.248 32.719 60.717 1.00 11.49 103 ALA A CA 1
ATOM 807 C C . ALA A 1 103 ? -29.398 31.785 60.402 1.00 12.11 103 ALA A C 1
ATOM 808 O O . ALA A 1 103 ? -29.163 30.678 59.878 1.00 11.58 103 ALA A O 1
ATOM 810 N N . VAL A 1 104 ? -30.614 32.234 60.719 1.00 13.51 104 VAL A N 1
ATOM 811 C CA . VAL A 1 104 ? -31.847 31.654 60.120 1.00 12.83 104 VAL A CA 1
ATOM 812 C C . VAL A 1 104 ? -32.548 32.800 59.356 1.00 12.44 104 VAL A C 1
ATOM 813 O O . VAL A 1 104 ? -33.488 33.459 59.849 1.00 10.85 104 VAL A O 1
ATOM 817 N N . PRO A 1 105 ? -32.119 33.013 58.118 1.00 12.77 105 PRO A N 1
ATOM 818 C CA . PRO A 1 105 ? -32.579 34.160 57.355 1.00 12.90 105 PRO A CA 1
ATOM 819 C C . PRO A 1 105 ? -34.091 34.164 57.124 1.00 12.54 105 PRO A C 1
ATOM 820 O O . PRO A 1 105 ? -34.661 35.229 57.030 1.00 12.72 105 PRO A O 1
ATOM 824 N N . TRP A 1 106 ? -34.701 32.981 57.083 1.00 13.16 106 TRP A N 1
ATOM 825 C CA . TRP A 1 106 ? -36.155 32.859 56.831 1.00 12.66 106 TRP A CA 1
ATOM 826 C C . TRP A 1 106 ? -36.982 33.080 58.095 1.00 13.42 106 TRP A C 1
ATOM 827 O O . TRP A 1 106 ? -38.200 33.197 58.027 1.00 13.05 106 TRP A O 1
ATOM 838 N N . GLN A 1 107 ? -36.302 33.121 59.244 1.00 14.26 107 GLN A N 1
ATOM 839 C CA . GLN A 1 107 ? -36.924 33.519 60.521 1.00 15.24 107 GLN A CA 1
ATOM 840 C C . GLN A 1 107 ? -36.453 34.882 60.978 1.00 14.69 107 GLN A C 1
ATOM 841 O O . GLN A 1 107 ? -36.852 35.373 62.056 1.00 15.90 107 GLN A O 1
ATOM 847 N N . GLY A 1 108 ? -35.615 35.512 60.169 1.00 14.72 108 GLY A N 1
ATOM 848 C CA . GLY A 1 108 ? -35.098 36.833 60.460 1.00 14.29 108 GLY A CA 1
ATOM 849 C C . GLY A 1 108 ? -34.094 36.935 61.612 1.00 15.13 108 GLY A C 1
ATOM 850 O O . GLY A 1 108 ? -33.985 38.009 62.222 1.00 16.35 108 GLY A O 1
ATOM 851 N N . THR A 1 109 ? -33.352 35.863 61.889 1.00 13.69 109 THR A N 1
ATOM 852 C CA . THR A 1 109 ? -32.412 35.838 63.029 1.00 13.99 109 THR A CA 1
ATOM 853 C C . THR A 1 109 ? -30.944 35.628 62.606 1.00 13.22 109 THR A C 1
ATOM 854 O O . THR A 1 109 ? -30.650 35.084 61.531 1.00 13.37 109 THR A O 1
ATOM 858 N N . MET A 1 110 ? -30.050 36.201 63.433 1.00 13.12 110 MET A N 1
ATOM 859 C CA . MET A 1 110 ? -28.620 36.034 63.392 1.00 12.62 110 MET A CA 1
ATOM 860 C C . MET A 1 110 ? -28.091 36.166 64.822 1.00 10.11 110 MET A C 1
ATOM 861 O O . MET A 1 110 ? -28.413 37.126 65.522 1.00 11.13 110 MET A O 1
ATOM 866 N N . THR A 1 111 ? -27.207 35.260 65.164 1.00 9.28 111 THR A N 1
ATOM 867 C CA . THR A 1 111 ? -26.599 35.226 66.467 1.00 9.69 111 THR A CA 1
ATOM 868 C C . THR A 1 111 ? -25.121 34.943 66.359 1.00 9.86 111 THR A C 1
ATOM 869 O O . THR A 1 111 ? -24.643 34.197 65.496 1.00 11.34 111 THR A O 1
ATOM 873 N N . LEU A 1 112 ? -24.359 35.571 67.259 1.00 10.62 112 LEU A N 1
ATOM 874 C CA . LEU A 1 112 ? -22.897 35.397 67.251 1.00 10.63 112 LEU A CA 1
ATOM 875 C C . LEU A 1 112 ? -22.485 34.210 68.093 1.00 10.07 112 LEU A C 1
ATOM 876 O O . LEU A 1 112 ? -22.331 34.351 69.299 1.00 11.49 112 LEU A O 1
ATOM 881 N N . SER A 1 113 ? -22.316 33.062 67.472 1.00 10.17 113 SER A N 1
ATOM 882 C CA . SER A 1 113 ? -22.034 31.840 68.172 1.00 10.63 113 SER A CA 1
ATOM 883 C C . SER A 1 113 ? -20.693 31.855 68.864 1.00 10.36 113 SER A C 1
ATOM 884 O O . SER A 1 113 ? -20.552 31.311 69.964 1.00 9.31 113 SER A O 1
ATOM 887 N N . LYS A 1 114 ? -19.717 32.413 68.167 1.00 11.01 114 LYS A N 1
ATOM 888 C CA . LYS A 1 114 ? -18.395 32.501 68.746 1.00 11.82 114 LYS A CA 1
ATOM 889 C C . LYS A 1 114 ? -17.658 33.639 68.127 1.00 10.13 114 LYS A C 1
ATOM 890 O O . LYS A 1 114 ? -17.867 33.962 66.943 1.00 10.98 114 LYS A O 1
ATOM 896 N N . SER A 1 115 ? -16.794 34.268 68.929 1.00 11.26 115 SER A N 1
ATOM 897 C CA . SER A 1 115 ? -15.952 35.348 68.442 1.00 11.69 115 SER A CA 1
ATOM 898 C C . SER A 1 115 ? -14.636 35.261 69.177 1.00 10.56 115 SER A C 1
ATOM 899 O O . SER A 1 115 ? -14.634 35.409 70.412 1.00 12.56 115 SER A O 1
ATOM 902 N N . THR A 1 116 ? -13.566 34.960 68.438 1.00 10.91 116 THR A N 1
ATOM 903 C CA . THR A 1 116 ? -12.218 34.844 69.030 1.00 10.99 116 THR A CA 1
ATOM 904 C C . THR A 1 116 ? -11.227 35.744 68.323 1.00 9.46 116 THR A C 1
ATOM 905 O O . THR A 1 116 ? -11.035 35.594 67.124 1.00 11.21 116 THR A O 1
ATOM 909 N N . CYS A 1 117 ? -10.542 36.583 69.072 1.00 8.18 117 CYS A N 1
ATOM 910 C CA . CYS A 1 117 ? -9.723 37.677 68.511 1.00 9.22 117 CYS A CA 1
ATOM 911 C C . CYS A 1 117 ? -8.460 37.788 69.328 1.00 9.78 117 CYS A C 1
ATOM 912 O O . CYS A 1 117 ? -8.501 37.749 70.562 1.00 9.09 117 CYS A O 1
ATOM 915 N N . GLN A 1 118 ? -7.328 38.026 68.638 1.00 9.28 118 GLN A N 1
ATOM 916 C CA . GLN A 1 118 ? -6.085 38.312 69.321 1.00 10.14 118 GLN A CA 1
ATOM 917 C C . GLN A 1 118 ? -5.198 39.056 68.397 1.00 10.53 118 GLN A C 1
ATOM 918 O O . GLN A 1 118 ? -5.472 39.057 67.176 1.00 8.24 118 GLN A O 1
ATOM 924 N N . ASP A 1 119 ? -4.176 39.721 68.926 1.00 10.77 119 ASP A N 1
ATOM 925 C CA . ASP A 1 119 ? -3.284 40.533 68.107 1.00 12.46 119 ASP A CA 1
ATOM 926 C C . ASP A 1 119 ? -2.648 39.695 67.008 1.00 15.23 119 ASP A C 1
ATOM 927 O O . ASP A 1 119 ? -2.191 38.579 67.257 1.00 15.77 119 ASP A O 1
ATOM 932 N N . ALA A 1 120 ? -2.618 40.230 65.791 1.00 16.57 120 ALA A N 1
ATOM 933 C CA . ALA A 1 120 ? -2.040 39.486 64.666 1.00 18.20 120 ALA A CA 1
ATOM 934 C C . ALA A 1 120 ? -0.526 39.516 64.798 1.00 19.06 120 ALA A C 1
ATOM 935 O O . ALA A 1 120 ? 0.065 38.587 64.249 1.00 21.36 120 ALA A O 1
ATOM 938 N N . GLY B 1 12 ? 11.554 70.344 53.644 1.00 16.12 12 GLY B N 1
ATOM 939 C CA . GLY B 1 12 ? 11.408 69.038 52.955 1.00 15.94 12 GLY B CA 1
ATOM 940 C C . GLY B 1 12 ? 10.191 68.299 53.491 1.00 16.18 12 GLY B C 1
ATOM 941 O O . GLY B 1 12 ? 9.504 68.796 54.396 1.00 15.99 12 GLY B O 1
ATOM 942 N N . PRO B 1 13 ? 9.905 67.107 52.938 1.00 15.88 13 PRO B N 1
ATOM 943 C CA . PRO B 1 13 ? 8.711 66.430 53.444 1.00 15.55 13 PRO B CA 1
ATOM 944 C C . PRO B 1 13 ? 8.930 65.965 54.870 1.00 14.26 13 PRO B C 1
ATOM 945 O O . PRO B 1 13 ? 10.064 65.665 55.261 1.00 16.05 13 PRO B O 1
ATOM 949 N N . MET B 1 14 ? 7.860 65.971 55.639 1.00 12.50 14 MET B N 1
ATOM 950 C CA . MET B 1 14 ? 7.869 65.536 57.020 1.00 11.64 14 MET B CA 1
ATOM 951 C C . MET B 1 14 ? 6.805 64.471 57.251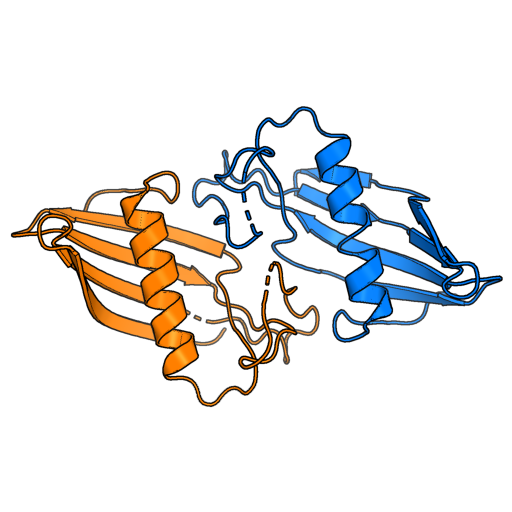 1.00 9.97 14 MET B C 1
ATOM 952 O O . MET B 1 14 ? 5.819 64.392 56.546 1.00 7.95 14 MET B O 1
ATOM 957 N N . ASP B 1 15 ? 6.976 63.689 58.304 1.00 10.00 15 ASP B N 1
ATOM 958 C CA . ASP B 1 15 ? 5.985 62.670 58.641 1.00 10.17 15 ASP B CA 1
ATOM 959 C C . ASP B 1 15 ? 4.632 63.245 59.029 1.00 10.30 15 ASP B C 1
ATOM 960 O O . ASP B 1 15 ? 4.543 64.306 59.619 1.00 11.09 15 ASP B O 1
ATOM 965 N N . ALA B 1 16 ? 3.577 62.523 58.658 1.00 10.56 16 ALA B N 1
ATOM 966 C CA . ALA B 1 16 ? 2.206 62.900 58.942 1.00 11.59 16 ALA B CA 1
ATOM 967 C C . ALA B 1 16 ? 1.488 61.609 59.273 1.00 13.25 16 ALA B C 1
ATOM 968 O O . ALA B 1 16 ? 2.069 60.551 59.166 1.00 12.65 16 ALA B O 1
ATOM 970 N N . SER B 1 17 ? 0.223 61.706 59.661 1.00 17.05 17 SER B N 1
ATOM 971 C CA . SER B 1 17 ? -0.556 60.505 59.989 1.00 17.19 17 SER B CA 1
ATOM 972 C C . SER B 1 17 ? -1.964 60.714 59.547 1.00 15.61 17 SER B C 1
ATOM 973 O O . SER B 1 17 ? -2.408 61.846 59.424 1.00 13.10 17 SER B O 1
ATOM 976 N N . VAL B 1 18 ? -2.682 59.602 59.392 1.00 14.41 18 VAL B N 1
ATOM 977 C CA . VAL B 1 18 ? -4.093 59.640 59.060 1.00 14.32 18 VAL B CA 1
ATOM 978 C C . VAL B 1 18 ? -4.918 60.246 60.176 1.00 14.54 18 VAL B C 1
ATOM 979 O O . VAL B 1 18 ? -6.057 60.605 59.943 1.00 15.34 18 VAL B O 1
ATOM 983 N N . GLU B 1 19 ? -4.363 60.371 61.385 1.00 11.41 19 GLU B N 1
ATOM 984 C CA . GLU B 1 19 ? -5.035 61.181 62.413 1.00 12.41 19 GLU B CA 1
ATOM 985 C C . GLU B 1 19 ? -5.251 62.618 62.066 1.00 11.00 19 GLU B C 1
ATOM 986 O O . GLU B 1 19 ? -6.132 63.291 62.634 1.00 10.25 19 GLU B O 1
ATOM 992 N N . GLU B 1 20 ? -4.461 63.109 61.118 1.00 10.13 20 GLU B N 1
ATOM 993 C CA . GLU B 1 20 ? -4.620 64.480 60.690 1.00 10.11 20 GLU B CA 1
ATOM 994 C C . GLU B 1 20 ? -5.772 64.623 59.745 1.00 11.77 20 GLU B C 1
ATOM 995 O O . GLU B 1 20 ? -5.865 63.916 58.732 1.00 9.74 20 GLU B O 1
ATOM 1001 N N . GLU B 1 21 ? -6.655 65.539 60.074 1.00 11.44 21 GLU B N 1
ATOM 1002 C CA . GLU B 1 21 ? -7.750 65.889 59.195 1.00 12.38 21 GLU B CA 1
ATOM 1003 C C . GLU B 1 21 ? -7.319 66.093 57.716 1.00 10.56 21 GLU B C 1
ATOM 1004 O O . GLU B 1 21 ? -7.908 65.488 56.763 1.00 12.15 21 GLU B O 1
ATOM 1010 N N . GLY B 1 22 ? -6.262 66.879 57.482 1.00 10.00 22 GLY B N 1
ATOM 1011 C CA . GLY B 1 22 ? -5.817 67.136 56.099 1.00 11.97 22 GLY B CA 1
ATOM 1012 C C . GLY B 1 22 ? -5.380 65.908 55.334 1.00 10.64 22 GLY B C 1
ATOM 1013 O O . GLY B 1 22 ? -5.650 65.737 54.095 1.00 11.55 22 GLY B O 1
ATOM 1014 N N . VAL B 1 23 ? -4.680 65.007 56.008 1.00 11.34 23 VAL B N 1
ATOM 1015 C CA . VAL B 1 23 ? -4.279 63.754 55.429 1.00 11.66 23 VAL B CA 1
ATOM 1016 C C . VAL B 1 23 ? -5.480 62.902 55.051 1.00 11.80 23 VAL B C 1
ATOM 1017 O O . VAL B 1 23 ? -5.535 62.386 53.898 1.00 12.93 23 VAL B O 1
ATOM 1021 N N . ARG B 1 24 ? -6.455 62.823 55.954 1.00 12.94 24 ARG B N 1
ATOM 1022 C CA . ARG B 1 24 ? -7.651 62.034 55.677 1.00 13.45 24 ARG B CA 1
ATOM 1023 C C . ARG B 1 24 ? -8.405 62.608 54.451 1.00 12.75 24 ARG B C 1
ATOM 1024 O O . ARG B 1 24 ? -8.876 61.869 53.567 1.00 12.85 24 ARG B O 1
ATOM 1032 N N . ARG B 1 25 ? -8.463 63.934 54.370 1.00 11.54 25 ARG B N 1
ATOM 1033 C CA . ARG B 1 25 ? -9.159 64.574 53.269 1.00 12.09 25 ARG B CA 1
ATOM 1034 C C . ARG B 1 25 ? -8.392 64.321 51.969 1.00 11.87 25 ARG B C 1
ATOM 1035 O O . ARG B 1 25 ? -9.026 64.055 50.916 1.00 11.19 25 ARG B O 1
ATOM 1043 N N . ALA B 1 26 ? -7.064 64.443 52.014 1.00 10.63 26 ALA B N 1
ATOM 1044 C CA . ALA B 1 26 ? -6.212 64.192 50.815 1.00 10.73 26 ALA B CA 1
ATOM 1045 C C . ALA B 1 26 ? -6.405 62.738 50.351 1.00 10.18 26 ALA B C 1
ATOM 1046 O O . ALA B 1 26 ? -6.579 62.494 49.108 1.00 12.16 26 ALA B O 1
ATOM 1048 N N . LEU B 1 27 ? -6.464 61.814 51.298 1.00 12.18 27 LEU B N 1
ATOM 1049 C CA . LEU B 1 27 ? -6.620 60.382 51.000 1.00 11.84 27 LEU B CA 1
ATOM 1050 C C . LEU B 1 27 ? -7.930 60.116 50.287 1.00 11.20 27 LEU B C 1
ATOM 1051 O O . LEU B 1 27 ? -7.908 59.480 49.202 1.00 11.36 27 LEU B O 1
ATOM 1056 N N . ASP B 1 28 ? -9.004 60.649 50.833 1.00 11.76 28 ASP B N 1
ATOM 1057 C CA . ASP B 1 28 ? -10.378 60.413 50.297 1.00 11.96 28 ASP B CA 1
ATOM 1058 C C . ASP B 1 28 ? -10.440 61.021 48.884 1.00 10.01 28 ASP B C 1
ATOM 1059 O O . ASP B 1 28 ? -10.968 60.420 47.938 1.00 11.36 28 ASP B O 1
ATOM 1064 N N . PHE B 1 29 ? -9.877 62.204 48.733 1.00 10.20 29 PHE B N 1
ATOM 1065 C CA . PHE B 1 29 ? -9.854 62.835 47.449 1.00 10.19 29 PHE B CA 1
ATOM 1066 C C . PHE B 1 29 ? -9.089 61.969 46.426 1.00 10.53 29 PHE B C 1
ATOM 1067 O O . PHE B 1 29 ? -9.598 61.783 45.290 1.00 11.66 29 PHE B O 1
ATOM 1075 N N . ALA B 1 30 ? -7.877 61.501 46.763 1.00 10.59 30 ALA B N 1
ATOM 1076 C CA . ALA B 1 30 ? -7.038 60.755 45.819 1.00 9.15 30 ALA B CA 1
ATOM 1077 C C . ALA B 1 30 ? -7.720 59.460 45.422 1.00 10.05 30 ALA B C 1
ATOM 1078 O O . ALA B 1 30 ? -7.707 59.119 44.220 1.00 10.39 30 ALA B O 1
ATOM 1080 N N . VAL B 1 31 ? -8.289 58.753 46.391 1.00 11.03 31 VAL B N 1
ATOM 1081 C CA . VAL B 1 31 ? -9.105 57.531 46.136 1.00 11.84 31 VAL B CA 1
ATOM 1082 C C . VAL B 1 31 ? -10.350 57.812 45.260 1.00 11.19 31 VAL B C 1
ATOM 1083 O O . VAL B 1 31 ? -10.662 57.047 44.343 1.00 9.02 31 VAL B O 1
ATOM 1087 N N . GLY B 1 32 ? -11.046 58.902 45.550 1.00 10.50 32 GLY B N 1
ATOM 1088 C CA . GLY B 1 32 ? -12.126 59.378 44.719 1.00 11.23 32 GLY B CA 1
ATOM 1089 C C . GLY B 1 32 ? -11.738 59.569 43.267 1.00 10.94 32 GLY B C 1
ATOM 1090 O O . GLY B 1 32 ? -12.475 59.159 42.366 1.00 9.76 32 GLY B O 1
ATOM 1091 N N . GLU B 1 33 ? -10.589 60.212 43.026 1.00 11.08 33 GLU B N 1
ATOM 1092 C CA . GLU B 1 33 ? -10.118 60.412 41.689 1.00 10.50 33 GLU B CA 1
ATOM 1093 C C . GLU B 1 33 ? -9.787 59.093 41.037 1.00 10.19 33 GLU B C 1
ATOM 1094 O O . GLU B 1 33 ? -10.172 58.907 39.905 1.00 10.58 33 GLU B O 1
ATOM 1100 N N . TYR B 1 34 ? -9.074 58.224 41.761 1.00 10.40 34 TYR B N 1
ATOM 1101 C CA . TYR B 1 34 ? -8.819 56.847 41.287 1.00 11.12 34 TYR B CA 1
ATOM 1102 C C . TYR B 1 34 ? -10.104 56.179 40.810 1.00 10.84 34 TYR B C 1
ATOM 1103 O O . TYR B 1 34 ? -10.168 55.668 39.696 1.00 12.47 34 TYR B O 1
ATOM 1112 N N . ASN B 1 35 ? -11.158 56.191 41.619 1.00 11.09 35 ASN B N 1
ATOM 1113 C CA . ASN B 1 35 ? -12.377 55.497 41.240 1.00 10.55 35 ASN B CA 1
ATOM 1114 C C . ASN B 1 35 ? -13.081 56.197 40.069 1.00 10.85 35 ASN B C 1
ATOM 1115 O O . ASN B 1 35 ? -13.537 55.525 39.123 1.00 11.35 35 ASN B O 1
ATOM 1120 N N . LYS B 1 36 ? -13.161 57.533 40.128 1.00 11.22 36 LYS B N 1
ATOM 1121 C CA . LYS B 1 36 ? -13.757 58.303 39.032 1.00 13.50 36 LYS B CA 1
ATOM 1122 C C . LYS B 1 36 ? -13.103 57.914 37.718 1.00 12.94 36 LYS B C 1
ATOM 1123 O O . LYS B 1 36 ? -13.790 57.753 36.713 1.00 14.25 36 LYS B O 1
ATOM 1129 N N . ALA B 1 37 ? -11.777 57.777 37.716 1.00 13.78 37 ALA B N 1
ATOM 1130 C CA . ALA B 1 37 ? -11.041 57.640 36.457 1.00 14.62 37 ALA B CA 1
ATOM 1131 C C . ALA B 1 37 ? -11.160 56.211 35.935 1.00 15.26 37 ALA B C 1
ATOM 1132 O O . ALA B 1 37 ? -11.170 56.018 34.737 1.00 14.90 37 ALA B O 1
ATOM 1134 N N . SER B 1 38 ? -11.202 55.250 36.869 1.00 14.66 38 SER B N 1
ATOM 1135 C CA . SER B 1 38 ? -11.172 53.822 36.566 1.00 14.39 38 SER B CA 1
ATOM 1136 C C . SER B 1 38 ? -12.342 53.352 35.715 1.00 12.44 38 SER B C 1
ATOM 1137 O O . SER B 1 38 ? -13.439 53.910 35.786 1.00 13.41 38 SER B O 1
ATOM 1140 N N . ASN B 1 39 ? -12.111 52.293 34.951 1.00 12.05 39 ASN B N 1
ATOM 1141 C CA . ASN B 1 39 ? -13.164 51.639 34.153 1.00 11.29 39 ASN B CA 1
ATOM 1142 C C . ASN B 1 39 ? -13.785 50.493 34.916 1.00 9.95 39 ASN B C 1
ATOM 1143 O O . ASN B 1 39 ? -14.723 49.888 34.465 1.00 8.60 39 ASN B O 1
ATOM 1148 N N . ASP B 1 40 ? -13.225 50.173 36.071 1.00 7.75 40 ASP B N 1
ATOM 1149 C CA . ASP B 1 40 ? -13.801 49.156 36.950 1.00 8.16 40 ASP B CA 1
ATOM 1150 C C . ASP B 1 40 ? -15.263 49.481 37.192 1.00 8.04 40 ASP B C 1
ATOM 1151 O O . ASP B 1 40 ? -15.634 50.619 37.381 1.00 9.44 40 ASP B O 1
ATOM 1156 N N . MET B 1 41 ? -16.108 48.471 37.145 1.00 9.71 41 MET B N 1
ATOM 1157 C CA A MET B 1 41 ? -17.501 48.622 37.516 0.50 10.49 41 MET B CA 1
ATOM 1158 C CA B MET B 1 41 ? -17.510 48.639 37.521 0.50 10.40 41 MET B CA 1
ATOM 1159 C C . MET B 1 41 ? -17.649 48.758 39.034 1.00 10.28 41 MET B C 1
ATOM 1160 O O . MET B 1 41 ? -18.686 49.193 39.531 1.00 12.12 41 MET B O 1
ATOM 1169 N N . TYR B 1 42 ? -16.585 48.435 39.767 1.00 10.55 42 TYR B N 1
ATOM 1170 C CA . TYR B 1 42 ? -16.637 48.382 41.199 1.00 10.25 42 TYR B CA 1
ATOM 1171 C C . TYR B 1 42 ? -15.714 49.365 41.919 1.00 10.04 42 TYR B C 1
ATOM 1172 O O . TYR B 1 42 ? -14.683 49.793 41.379 1.00 7.70 42 TYR B O 1
ATOM 1181 N N . HIS B 1 43 ? -16.098 49.695 43.140 1.00 9.94 43 HIS B N 1
ATOM 1182 C CA A HIS B 1 43 ? -15.399 50.646 43.992 0.50 10.42 43 HIS B CA 1
ATOM 1183 C CA B HIS B 1 43 ? -15.363 50.667 43.963 0.50 11.11 43 HIS B CA 1
ATOM 1184 C C . HIS B 1 43 ? -14.110 50.063 44.616 1.00 10.47 43 HIS B C 1
ATOM 1185 O O . HIS B 1 43 ? -14.133 48.942 45.113 1.00 11.51 43 HIS B O 1
ATOM 1198 N N . SER B 1 44 ? -12.987 50.794 44.562 1.00 10.06 44 SER B N 1
ATOM 1199 C CA . SER B 1 44 ? -11.782 50.392 45.327 1.00 9.16 44 SER B CA 1
ATOM 1200 C C . SER B 1 44 ? -11.546 51.333 46.541 1.00 9.60 44 SER B C 1
ATOM 1201 O O . SER B 1 44 ? -11.896 52.536 46.478 1.00 11.01 44 SER B O 1
ATOM 1204 N N . ARG B 1 45 ? -11.001 50.803 47.650 1.00 8.95 45 ARG B N 1
ATOM 1205 C CA A ARG B 1 45 ? -10.625 51.703 48.724 0.50 8.70 45 ARG B CA 1
ATOM 1206 C CA B ARG B 1 45 ? -10.773 51.545 48.899 0.50 8.71 45 ARG B CA 1
ATOM 1207 C C . ARG B 1 45 ? -9.346 51.236 49.392 1.00 8.23 45 ARG B C 1
ATOM 1208 O O . ARG B 1 45 ? -8.798 50.198 49.026 1.00 8.67 45 ARG B O 1
ATOM 1223 N N . ALA B 1 46 ? -8.768 52.114 50.225 1.00 9.44 46 ALA B N 1
ATOM 1224 C CA . ALA B 1 46 ? -7.500 51.794 50.893 1.00 8.57 46 ALA B CA 1
ATOM 1225 C C . ALA B 1 46 ? -7.673 50.766 52.015 1.00 9.35 46 ALA B C 1
ATOM 1226 O O . ALA B 1 46 ? -8.358 51.002 53.067 1.00 9.49 46 ALA B O 1
ATOM 1228 N N . CYS B 1 47 ? -7.091 49.582 51.813 1.00 9.76 47 CYS B N 1
ATOM 1229 C CA A CYS B 1 47 ? -7.057 48.510 52.757 0.60 11.03 47 CYS B CA 1
ATOM 1230 C CA B CYS B 1 47 ? -7.105 48.568 52.864 0.40 10.18 47 CYS B CA 1
ATOM 1231 C C . CYS B 1 47 ? -5.916 48.741 53.797 1.00 10.15 47 CYS B C 1
ATOM 1232 O O . CYS B 1 47 ? -5.884 48.165 54.903 1.00 8.88 47 CYS B O 1
ATOM 1237 N N . GLN B 1 48 ? -4.956 49.575 53.418 1.00 8.65 48 GLN B N 1
ATOM 1238 C CA . GLN B 1 48 ? -3.871 49.911 54.276 1.00 9.89 48 GLN B CA 1
ATOM 1239 C C . GLN B 1 48 ? -3.371 51.289 53.911 1.00 10.39 48 GLN B C 1
ATOM 1240 O O . GLN B 1 48 ? -3.185 51.609 52.712 1.00 10.22 48 GLN B O 1
ATOM 1246 N N . VAL B 1 49 ? -3.185 52.117 54.921 1.00 10.29 49 VAL B N 1
ATOM 1247 C CA . VAL B 1 49 ? -2.397 53.319 54.746 1.00 10.25 49 VAL B CA 1
ATOM 1248 C C . VAL B 1 49 ? -0.974 53.078 55.222 1.00 9.30 49 VAL B C 1
ATOM 1249 O O . VAL B 1 49 ? -0.688 52.830 56.407 1.00 9.70 49 VAL B O 1
ATOM 1253 N N . VAL B 1 50 ? -0.054 53.058 54.289 1.00 7.93 50 VAL B N 1
ATOM 1254 C CA . VAL B 1 50 ? 1.275 52.598 54.566 1.00 9.01 50 VAL B CA 1
ATOM 1255 C C . VAL B 1 50 ? 2.136 53.713 55.129 1.00 8.79 50 VAL B C 1
ATOM 1256 O O . VAL B 1 50 ? 2.872 53.494 56.130 1.00 10.10 50 VAL B O 1
ATOM 1260 N N . ARG B 1 51 ? 2.075 54.877 54.470 1.00 10.11 51 ARG B N 1
ATOM 1261 C CA A ARG B 1 51 ? 2.857 56.041 54.836 0.50 10.26 51 ARG B CA 1
ATOM 1262 C CA B ARG B 1 51 ? 2.837 56.036 54.850 0.50 10.06 51 ARG B CA 1
ATOM 1263 C C . ARG B 1 51 ? 2.145 57.310 54.403 1.00 10.44 51 ARG B C 1
ATOM 1264 O O . ARG B 1 51 ? 1.528 57.363 53.319 1.00 9.70 51 ARG B O 1
ATOM 1279 N N . ALA B 1 52 ? 2.216 58.332 55.265 1.00 10.82 52 ALA B N 1
ATOM 1280 C CA . ALA B 1 52 ? 1.652 59.664 55.011 1.00 9.74 52 ALA B CA 1
ATOM 1281 C C . ALA B 1 52 ? 2.751 60.646 55.416 1.00 9.54 52 ALA B C 1
ATOM 1282 O O . ALA B 1 52 ? 3.385 60.473 56.480 1.00 8.81 52 ALA B O 1
ATOM 1284 N N . ARG B 1 53 ? 3.052 61.562 54.499 1.00 9.38 53 ARG B N 1
ATOM 1285 C CA . ARG B 1 53 ? 4.018 62.664 54.676 1.00 8.94 53 ARG B CA 1
ATOM 1286 C C . ARG B 1 53 ? 3.404 63.929 54.053 1.00 9.23 53 ARG B C 1
ATOM 1287 O O . ARG B 1 53 ? 2.489 63.842 53.211 1.00 7.77 53 ARG B O 1
ATOM 1295 N N . LYS B 1 54 ? 3.873 65.091 54.493 1.00 9.21 54 LYS B N 1
ATOM 1296 C CA . LYS B 1 54 ? 3.442 66.327 53.903 1.00 9.02 54 LYS B CA 1
ATOM 1297 C C . LYS B 1 54 ? 4.566 67.333 53.896 1.00 9.93 54 LYS B C 1
ATOM 1298 O O . LYS B 1 54 ? 5.568 67.186 54.579 1.00 9.65 54 LYS B O 1
ATOM 1304 N N . GLN B 1 55 ? 4.392 68.355 53.080 1.00 10.04 55 GLN B N 1
ATOM 1305 C CA . GLN B 1 55 ? 5.398 69.398 52.885 1.00 10.83 55 GLN B CA 1
ATOM 1306 C C . GLN B 1 55 ? 4.607 70.706 52.718 1.00 12.14 55 GLN B C 1
ATOM 1307 O O . GLN B 1 55 ? 3.687 70.781 51.878 1.00 12.05 55 GLN B O 1
ATOM 1313 N N . ILE B 1 56 ? 4.935 71.700 53.543 1.00 12.59 56 ILE B N 1
ATOM 1314 C CA . ILE B 1 56 ? 4.303 73.014 53.438 1.00 14.01 56 ILE B CA 1
ATOM 1315 C C . ILE B 1 56 ? 5.028 73.810 52.352 1.00 14.86 56 ILE B C 1
ATOM 1316 O O . ILE B 1 56 ? 6.215 74.095 52.479 1.00 16.33 56 ILE B O 1
ATOM 1321 N N . VAL B 1 57 ? 4.304 74.135 51.286 1.00 15.89 57 VAL B N 1
ATOM 1322 C CA . VAL B 1 57 ? 4.829 74.938 50.192 1.00 17.67 57 VAL B CA 1
ATOM 1323 C C . VAL B 1 57 ? 4.046 76.264 50.247 1.00 17.72 57 VAL B C 1
ATOM 1324 O O . VAL B 1 57 ? 3.901 76.846 51.317 1.00 18.45 57 VAL B O 1
ATOM 1328 N N . ALA B 1 58 ? 3.558 76.742 49.121 1.00 18.05 58 ALA B N 1
ATOM 1329 C CA . ALA B 1 58 ? 2.501 77.729 49.094 1.00 17.16 58 ALA B CA 1
ATOM 1330 C C . ALA B 1 58 ? 1.210 76.920 49.091 1.00 16.06 58 ALA B C 1
ATOM 1331 O O . ALA B 1 58 ? 0.527 76.769 48.068 1.00 17.78 58 ALA B O 1
ATOM 1333 N N . GLY B 1 59 ? 0.883 76.366 50.231 1.00 14.36 59 GLY B N 1
ATOM 1334 C CA . GLY B 1 59 ? -0.120 75.331 50.292 1.00 12.93 59 GLY B CA 1
ATOM 1335 C C . GLY B 1 59 ? 0.551 74.128 50.898 1.00 11.10 59 GLY B C 1
ATOM 1336 O O . GLY B 1 59 ? 1.582 74.251 51.572 1.00 10.31 59 GLY B O 1
ATOM 1337 N N . VAL B 1 60 ? -0.030 72.973 50.683 1.00 9.07 60 VAL B N 1
ATOM 1338 C CA . VAL B 1 60 ? 0.459 71.771 51.294 1.00 8.89 60 VAL B CA 1
ATOM 1339 C C . VAL B 1 60 ? 0.478 70.598 50.303 1.00 8.54 60 VAL B C 1
ATOM 1340 O O . VAL B 1 60 ? -0.536 70.272 49.725 1.00 9.81 60 VAL B O 1
ATOM 1344 N N . ASN B 1 61 ? 1.609 69.912 50.164 1.00 8.78 61 ASN B N 1
ATOM 1345 C CA . ASN B 1 61 ? 1.674 68.712 49.322 1.00 8.79 61 ASN B CA 1
ATOM 1346 C C . ASN B 1 61 ? 1.573 67.502 50.277 1.00 8.21 61 ASN B C 1
ATOM 1347 O O . ASN B 1 61 ? 2.285 67.466 51.281 1.00 8.64 61 ASN B O 1
ATOM 1352 N N . TYR B 1 62 ? 0.641 66.592 50.010 1.00 8.79 62 TYR B N 1
ATOM 1353 C CA . TYR B 1 62 ? 0.533 65.320 50.712 1.00 9.52 62 TYR B CA 1
ATOM 1354 C C . TYR B 1 62 ? 1.094 64.227 49.824 1.00 11.04 62 TYR B C 1
ATOM 1355 O O . TYR B 1 62 ? 0.803 64.160 48.626 1.00 9.40 62 TYR B O 1
ATOM 1364 N N . PHE B 1 63 ? 1.931 63.380 50.417 1.00 11.48 63 PHE B N 1
ATOM 1365 C CA . PHE B 1 63 ? 2.539 62.212 49.787 1.00 10.27 63 PHE B CA 1
ATOM 1366 C C . PHE B 1 63 ? 1.994 60.990 50.522 1.00 10.46 63 PHE B C 1
ATOM 1367 O O . PHE B 1 63 ? 2.301 60.788 51.721 1.00 10.98 63 PHE B O 1
ATOM 1375 N N . LEU B 1 64 ? 1.178 60.194 49.860 1.00 10.71 64 LEU B N 1
ATOM 1376 C CA . LEU B 1 64 ? 0.439 59.126 50.538 1.00 10.81 64 LEU B CA 1
ATOM 1377 C C . LEU B 1 64 ? 0.728 57.826 49.859 1.00 11.00 64 LEU B C 1
ATOM 1378 O O . LEU B 1 64 ? 0.560 57.716 48.646 1.00 11.46 64 LEU B O 1
ATOM 1383 N N . ASP B 1 65 ? 1.152 56.820 50.639 1.00 9.96 65 ASP B N 1
ATOM 1384 C CA . ASP B 1 65 ? 1.449 55.485 50.120 1.00 8.86 65 ASP B CA 1
ATOM 1385 C C . ASP B 1 65 ? 0.356 54.559 50.712 1.00 8.23 65 ASP B C 1
ATOM 1386 O O . ASP B 1 65 ? 0.161 54.562 51.952 1.00 7.93 65 ASP B O 1
ATOM 1391 N N . VAL B 1 66 ? -0.378 53.878 49.847 1.00 7.88 66 VAL B N 1
ATOM 1392 C CA . VAL B 1 66 ? -1.467 53.038 50.302 1.00 8.73 66 VAL B CA 1
ATOM 1393 C C . VAL B 1 66 ? -1.504 51.774 49.517 1.00 8.75 66 VAL B C 1
ATOM 1394 O O . VAL B 1 66 ? -0.869 51.650 48.427 1.00 11.49 66 VAL B O 1
ATOM 1398 N N . GLU B 1 67 ? -2.267 50.859 50.055 1.00 9.10 67 GLU B N 1
ATOM 1399 C CA . GLU B 1 67 ? -2.596 49.660 49.358 1.00 9.64 67 GLU B CA 1
ATOM 1400 C C . GLU B 1 67 ? -4.062 49.832 49.092 1.00 9.93 67 GLU B C 1
ATOM 1401 O O . GLU B 1 67 ? -4.843 50.028 50.022 1.00 11.32 67 GLU B O 1
ATOM 1407 N N . LEU B 1 68 ? -4.461 49.711 47.828 1.00 9.22 68 LEU B N 1
ATOM 1408 C CA . LEU B 1 68 ? -5.865 49.778 47.439 1.00 10.29 68 LEU B CA 1
ATOM 1409 C C . LEU B 1 68 ? -6.340 48.387 47.058 1.00 10.57 68 LEU B C 1
ATOM 1410 O O . LEU B 1 68 ? -5.613 47.658 46.395 1.00 11.19 68 LEU B O 1
ATOM 1415 N N A CYS B 1 69 ? -7.561 48.067 47.467 0.60 10.00 69 CYS B N 1
ATOM 1416 N N B CYS B 1 69 ? -7.578 48.078 47.416 0.20 10.74 69 CYS B N 1
ATOM 1417 N N C CYS B 1 69 ? -7.549 48.032 47.480 0.20 10.29 69 CYS B N 1
ATOM 1418 C CA A CYS B 1 69 ? -8.199 46.779 47.233 0.60 10.77 69 CYS B CA 1
ATOM 1419 C CA B CYS B 1 69 ? -8.152 46.766 47.199 0.20 11.14 69 CYS B CA 1
ATOM 1420 C CA C CYS B 1 69 ? -8.137 46.733 47.170 0.20 10.27 69 CYS B CA 1
ATOM 1421 C C A CYS B 1 69 ? -9.575 47.002 46.638 0.60 10.88 69 CYS B C 1
ATOM 1422 C C B CYS B 1 69 ? -9.604 46.906 46.738 0.20 11.10 69 CYS B C 1
ATOM 1423 C C C CYS B 1 69 ? -9.593 46.896 46.738 0.20 10.66 69 CYS B C 1
ATOM 1424 O O A CYS B 1 69 ? -10.228 47.999 46.950 0.60 10.47 69 CYS B O 1
ATOM 1425 O O B CYS B 1 69 ? -10.344 47.748 47.251 0.20 10.85 69 CYS B O 1
ATOM 1426 O O C CYS B 1 69 ? -10.320 47.739 47.268 0.20 10.39 69 CYS B O 1
ATOM 1433 N N . ARG B 1 70 ? -10.003 46.084 45.764 1.00 11.08 70 ARG B N 1
ATOM 1434 C CA . ARG B 1 70 ? -11.340 46.138 45.211 1.00 11.23 70 ARG B CA 1
ATOM 1435 C C . ARG B 1 70 ? -12.348 45.657 46.255 1.00 10.48 70 ARG B C 1
ATOM 1436 O O . ARG B 1 70 ? -12.043 44.742 47.070 1.00 10.87 70 ARG B O 1
ATOM 1444 N N . THR B 1 71 ? -13.530 46.283 46.195 1.00 12.53 71 THR B N 1
ATOM 1445 C CA . THR B 1 71 ? -14.652 45.992 47.106 1.00 13.01 71 THR B CA 1
ATOM 1446 C C . THR B 1 71 ? -15.804 45.414 46.307 1.00 13.16 71 THR B C 1
ATOM 1447 O O . THR B 1 71 ? -15.795 45.360 45.070 1.00 9.57 71 THR B O 1
ATOM 1451 N N . THR B 1 72 ? -16.821 44.954 47.024 1.00 12.53 72 THR B N 1
ATOM 1452 C CA . THR B 1 72 ? -18.021 44.435 46.398 1.00 13.97 72 THR B CA 1
ATOM 1453 C C . THR B 1 72 ? -19.017 45.543 45.935 1.00 14.99 72 THR B C 1
ATOM 1454 O O . THR B 1 72 ? -19.951 45.241 45.216 1.00 16.84 72 THR B O 1
ATOM 1458 N N . CYS B 1 73 ? -18.861 46.776 46.372 1.00 15.59 73 CYS B N 1
ATOM 1459 C CA . CYS B 1 73 ? -19.788 47.807 45.958 1.00 15.51 73 CYS B CA 1
ATOM 1460 C C . CYS B 1 73 ? -19.531 48.181 44.480 1.00 16.45 73 CYS B C 1
ATOM 1461 O O . CYS B 1 73 ? -18.407 48.352 44.072 1.00 14.76 73 CYS B O 1
ATOM 1464 N N . THR B 1 74 ? -20.591 48.279 43.680 1.00 17.92 74 THR B N 1
ATOM 1465 C CA . THR B 1 74 ? -20.482 48.817 42.341 1.00 19.30 74 THR B CA 1
ATOM 1466 C C . THR B 1 74 ? -20.464 50.304 42.513 1.00 19.73 74 THR B C 1
ATOM 1467 O O . THR B 1 74 ? -20.952 50.806 43.481 1.00 20.31 74 THR B O 1
ATOM 1471 N N . LYS B 1 75 ? -19.897 51.015 41.565 1.00 20.92 75 LYS B N 1
ATOM 1472 C CA . LYS B 1 75 ? -19.738 52.440 41.722 1.00 22.16 75 LYS B CA 1
ATOM 1473 C C . LYS B 1 75 ? -21.051 53.192 41.887 1.00 24.00 75 LYS B C 1
ATOM 1474 O O . LYS B 1 75 ? -21.117 54.179 42.604 1.00 24.62 75 LYS B O 1
ATOM 1480 N N . THR B 1 76 ? -22.094 52.724 41.226 1.00 25.58 76 THR B N 1
ATOM 1481 C CA . THR B 1 76 ? -23.348 53.452 41.164 1.00 26.87 76 THR B CA 1
ATOM 1482 C C . THR B 1 76 ? -24.082 53.591 42.474 1.00 28.42 76 THR B C 1
ATOM 1483 O O . THR B 1 76 ? -24.630 54.634 42.780 1.00 28.51 76 THR B O 1
ATOM 1487 N N . GLN B 1 77 ? -24.114 52.523 43.240 1.00 29.93 77 GLN B N 1
ATOM 1488 C CA . GLN B 1 77 ? -24.986 52.441 44.385 1.00 31.10 77 GLN B CA 1
ATOM 1489 C C . GLN B 1 77 ? -24.348 53.012 45.635 1.00 32.39 77 GLN B C 1
ATOM 1490 O O . GLN B 1 77 ? -23.142 52.924 45.811 1.00 32.35 77 GLN B O 1
ATOM 1496 N N . PRO B 1 78 ? -25.172 53.586 46.506 1.00 33.80 78 PRO B N 1
ATOM 1497 C CA . PRO B 1 78 ? -24.695 54.207 47.740 1.00 34.59 78 PRO B CA 1
ATOM 1498 C C . PRO B 1 78 ? -23.970 53.250 48.690 1.00 35.36 78 PRO B C 1
ATOM 1499 O O . PRO B 1 78 ? -24.317 52.082 48.824 1.00 35.37 78 PRO B O 1
ATOM 1503 N N . ASN B 1 79 ? -22.930 53.771 49.325 1.00 36.04 79 ASN B N 1
ATOM 1504 C CA . ASN B 1 79 ? -21.969 52.960 50.041 1.00 36.65 79 ASN B CA 1
ATOM 1505 C C . ASN B 1 79 ? -22.275 52.761 51.517 1.00 36.58 79 ASN B C 1
ATOM 1506 O O . ASN B 1 79 ? -21.369 52.745 52.340 1.00 36.76 79 ASN B O 1
ATOM 1511 N N . ASN B 1 82 ? -17.304 51.029 53.923 1.00 21.85 82 ASN B N 1
ATOM 1512 C CA . ASN B 1 82 ? -17.994 49.914 54.555 1.00 21.56 82 ASN B CA 1
ATOM 1513 C C . ASN B 1 82 ? -18.082 48.721 53.629 1.00 21.11 82 ASN B C 1
ATOM 1514 O O . ASN B 1 82 ? -17.914 47.596 54.058 1.00 22.23 82 ASN B O 1
ATOM 1519 N N . CYS B 1 83 ? -18.371 48.985 52.359 1.00 19.27 83 CYS B N 1
ATOM 1520 C CA . CYS B 1 83 ? -18.314 47.998 51.309 1.00 17.80 83 CYS B CA 1
ATOM 1521 C C . CYS B 1 83 ? -17.108 47.104 51.517 1.00 16.25 83 CYS B C 1
ATOM 1522 O O . CYS B 1 83 ? -16.012 47.591 51.581 1.00 14.81 83 CYS B O 1
ATOM 1525 N N . PRO B 1 84 ? -17.300 45.798 51.613 1.00 15.50 84 PRO B N 1
ATOM 1526 C CA . PRO B 1 84 ? -16.185 44.944 52.066 1.00 14.91 84 PRO B CA 1
ATOM 1527 C C . PRO B 1 84 ? -15.186 44.565 50.966 1.00 14.40 84 PRO B C 1
ATOM 1528 O O . PRO B 1 84 ? -15.530 44.489 49.797 1.00 12.67 84 PRO B O 1
ATOM 1532 N N . PHE B 1 85 ? -13.956 44.299 51.389 1.00 14.65 85 PHE B N 1
ATOM 1533 C CA . PHE B 1 85 ? -12.884 43.926 50.511 1.00 14.17 85 PHE B CA 1
ATOM 1534 C C . PHE B 1 85 ? -13.046 42.496 50.102 1.00 14.56 85 PHE B C 1
ATOM 1535 O O . PHE B 1 85 ? -13.398 41.637 50.914 1.00 13.59 85 PHE B O 1
ATOM 1543 N N . HIS B 1 86 ? -12.819 42.229 48.823 1.00 13.68 86 HIS B N 1
ATOM 1544 C CA . HIS B 1 86 ? -12.715 40.860 48.344 1.00 14.53 86 HIS B CA 1
ATOM 1545 C C . HIS B 1 86 ? -11.715 39.994 49.082 1.00 14.05 86 HIS B C 1
ATOM 1546 O O . HIS B 1 86 ? -10.606 40.406 49.379 1.00 14.63 86 HIS B O 1
ATOM 1553 N N . ASP B 1 87 ? -12.154 38.771 49.355 1.00 14.99 87 ASP B N 1
ATOM 1554 C CA . ASP B 1 87 ? -11.313 37.753 49.923 1.00 15.62 87 ASP B CA 1
ATOM 1555 C C . ASP B 1 87 ? -10.474 37.030 48.864 1.00 15.29 87 ASP B C 1
ATOM 1556 O O . ASP B 1 87 ? -9.348 36.643 49.147 1.00 17.02 87 ASP B O 1
ATOM 1561 N N . GLN B 1 88 ? -11.001 36.876 47.651 1.00 15.14 88 GLN B N 1
ATOM 1562 C CA . GLN B 1 88 ? -10.281 36.172 46.588 1.00 14.37 88 GLN B CA 1
ATOM 1563 C C . GLN B 1 88 ? -9.224 37.119 45.976 1.00 13.08 88 GLN B C 1
ATOM 1564 O O . GLN B 1 88 ? -9.549 38.230 45.565 1.00 10.44 88 GLN B O 1
ATOM 1570 N N . PRO B 1 89 ? -7.940 36.718 45.966 1.00 13.71 89 PRO B N 1
ATOM 1571 C CA . PRO B 1 89 ? -6.837 37.546 45.445 1.00 14.28 89 PRO B CA 1
ATOM 1572 C C . PRO B 1 89 ? -7.062 38.090 44.039 1.00 14.30 89 PRO B C 1
ATOM 1573 O O . PRO B 1 89 ? -6.808 39.270 43.761 1.00 13.81 89 PRO B O 1
ATOM 1577 N N A HIS B 1 90 ? -7.509 37.249 43.128 0.60 14.46 90 HIS B N 1
ATOM 1578 N N B HIS B 1 90 ? -7.579 37.215 43.171 0.40 14.17 90 HIS B N 1
ATOM 1579 C CA A HIS B 1 90 ? -7.668 37.712 41.754 0.60 14.02 90 HIS B CA 1
ATOM 1580 C CA B HIS B 1 90 ? -7.897 37.537 41.768 0.40 13.81 90 HIS B CA 1
ATOM 1581 C C A HIS B 1 90 ? -8.912 38.646 41.576 0.60 13.61 90 HIS B C 1
ATOM 1582 C C B HIS B 1 90 ? -8.897 38.667 41.610 0.40 13.40 90 HIS B C 1
ATOM 1583 O O A HIS B 1 90 ? -9.114 39.207 40.491 0.60 13.51 90 HIS B O 1
ATOM 1584 O O B HIS B 1 90 ? -8.936 39.351 40.580 0.40 13.41 90 HIS B O 1
ATOM 1597 N N . LEU B 1 91 ? -9.718 38.832 42.631 1.00 12.72 91 LEU B N 1
ATOM 1598 C CA . LEU B 1 91 ? -10.743 39.868 42.669 1.00 12.32 91 LEU B CA 1
ATOM 1599 C C . LEU B 1 91 ? -10.371 41.060 43.532 1.00 12.04 91 LEU B C 1
ATOM 1600 O O . LEU B 1 91 ? -10.800 42.168 43.255 1.00 14.09 91 LEU B O 1
ATOM 1605 N N . LYS B 1 92 ? -9.616 40.823 44.594 1.00 11.53 92 LYS B N 1
ATOM 1606 C CA . LYS B 1 92 ? -9.101 41.881 45.443 1.00 12.02 92 LYS B CA 1
ATOM 1607 C C . LYS B 1 92 ? -8.200 42.793 44.597 1.00 11.13 92 LYS B C 1
ATOM 1608 O O . LYS B 1 92 ? -8.270 44.033 44.677 1.00 12.03 92 LYS B O 1
ATOM 1614 N N . ARG B 1 93 ? -7.331 42.132 43.829 1.00 9.55 93 ARG B N 1
ATOM 1615 C CA . ARG B 1 93 ? -6.358 42.805 42.945 1.00 10.79 93 ARG B CA 1
ATOM 1616 C C . ARG B 1 93 ? -5.643 43.985 43.677 1.00 10.66 93 ARG B C 1
ATOM 1617 O O . ARG B 1 93 ? -5.636 45.107 43.219 1.00 13.03 93 ARG B O 1
ATOM 1625 N N . LYS B 1 94 ? -5.037 43.664 44.810 1.00 11.92 94 LYS B N 1
ATOM 1626 C CA . LYS B 1 94 ? -4.301 44.637 45.607 1.00 12.66 94 LYS B CA 1
ATOM 1627 C C . LYS B 1 94 ? -3.235 45.378 44.770 1.00 11.41 94 LYS B C 1
ATOM 1628 O O . LYS B 1 94 ? -2.450 44.767 44.022 1.00 11.12 94 LYS B O 1
ATOM 1634 N N . ALA B 1 95 ? -3.226 46.695 44.908 1.00 12.30 95 ALA B N 1
ATOM 1635 C CA . ALA B 1 95 ? -2.289 47.538 44.234 1.00 11.96 95 ALA B CA 1
ATOM 1636 C C . ALA B 1 95 ? -1.583 48.395 45.276 1.00 13.01 95 ALA B C 1
ATOM 1637 O O . ALA B 1 95 ? -2.238 48.840 46.241 1.00 15.77 95 ALA B O 1
ATOM 1639 N N B PHE B 1 96 ? -0.304 48.670 45.045 0.50 12.43 96 PHE B N 1
ATOM 1640 N N C PHE B 1 96 ? -0.283 48.612 45.100 0.50 12.47 96 PHE B N 1
ATOM 1641 C CA B PHE B 1 96 ? 0.485 49.586 45.865 0.50 12.39 96 PHE B CA 1
ATOM 1642 C CA C PHE B 1 96 ? 0.422 49.645 45.851 0.50 12.36 96 PHE B CA 1
ATOM 1643 C C B PHE B 1 96 ? 0.548 50.957 45.159 0.50 12.34 96 PHE B C 1
ATOM 1644 C C C PHE B 1 96 ? 0.338 50.925 45.051 0.50 12.33 96 PHE B C 1
ATOM 1645 O O B PHE B 1 96 ? 1.220 51.076 44.129 0.50 12.69 96 PHE B O 1
ATOM 1646 O O C PHE B 1 96 ? 0.662 50.944 43.841 0.50 12.46 96 PHE B O 1
ATOM 1661 N N . CYS B 1 97 ? -0.119 51.968 45.726 1.00 12.02 97 CYS B N 1
ATOM 1662 C CA . CYS B 1 97 ? -0.314 53.283 45.117 1.00 10.43 97 CYS B CA 1
ATOM 1663 C C . CYS B 1 97 ? 0.404 54.382 45.892 1.00 11.15 97 CYS B C 1
ATOM 1664 O O . CYS B 1 97 ? 0.415 54.323 47.122 1.00 12.00 97 CYS B O 1
ATOM 1667 N N . SER B 1 98 ? 0.999 55.322 45.180 1.00 7.22 98 SER B N 1
ATOM 1668 C CA . SER B 1 98 ? 1.524 56.556 45.770 1.00 8.19 98 SER B CA 1
ATOM 1669 C C . SER B 1 98 ? 0.733 57.688 45.163 1.00 6.43 98 SER B C 1
ATOM 1670 O O . SER B 1 98 ? 0.648 57.758 43.939 1.00 8.72 98 SER B O 1
ATOM 1673 N N . PHE B 1 99 ? 0.159 58.566 45.988 1.00 6.87 99 PHE B N 1
ATOM 1674 C CA . PHE B 1 99 ? -0.561 59.742 45.567 1.00 7.14 99 PHE B CA 1
ATOM 1675 C C . PHE B 1 99 ? 0.213 60.984 46.019 1.00 7.70 99 PHE B C 1
ATOM 1676 O O . PHE B 1 99 ? 0.775 61.030 47.134 1.00 8.06 99 PHE B O 1
ATOM 1684 N N . GLN B 1 100 ? 0.184 62.015 45.194 1.00 8.20 100 GLN B N 1
ATOM 1685 C CA . GLN B 1 100 ? 0.654 63.354 45.573 1.00 9.19 100 GLN B CA 1
ATOM 1686 C C . GLN B 1 100 ? -0.510 64.315 45.359 1.00 8.04 100 GLN B C 1
ATOM 1687 O O . GLN B 1 100 ? -1.015 64.522 44.221 1.00 9.49 100 GLN B O 1
ATOM 1693 N N . ILE B 1 101 ? -0.920 64.968 46.459 1.00 8.86 101 ILE B N 1
ATOM 1694 C CA . ILE B 1 101 ? -2.073 65.848 46.402 1.00 7.70 101 ILE B CA 1
ATOM 1695 C C . ILE B 1 101 ? -1.600 67.247 46.784 1.00 7.45 101 ILE B C 1
ATOM 1696 O O . ILE B 1 101 ? -0.983 67.395 47.784 1.00 6.79 101 ILE B O 1
ATOM 1701 N N . TYR B 1 102 ? -1.906 68.232 45.960 1.00 7.73 102 TYR B N 1
ATOM 1702 C CA . TYR B 1 102 ? -1.682 69.623 46.299 1.00 7.92 102 TYR B CA 1
ATOM 1703 C C . TYR B 1 102 ? -2.957 70.277 46.799 1.00 7.85 102 TYR B C 1
ATOM 1704 O O . TYR B 1 102 ? -3.926 70.449 46.046 1.00 7.48 102 TYR B O 1
ATOM 1713 N N . ALA B 1 103 ? -2.940 70.660 48.076 1.00 8.70 103 ALA B N 1
ATOM 1714 C CA . ALA B 1 103 ? -4.051 71.317 48.690 1.00 8.69 103 ALA B CA 1
ATOM 1715 C C . ALA B 1 103 ? -3.666 72.745 49.029 1.00 8.83 103 ALA B C 1
ATOM 1716 O O . ALA B 1 103 ? -2.534 73.024 49.460 1.00 8.67 103 ALA B O 1
ATOM 1718 N N . VAL B 1 104 ? -4.611 73.657 48.810 1.00 9.68 104 VAL B N 1
ATOM 1719 C CA . VAL B 1 104 ? -4.550 75.021 49.402 1.00 10.29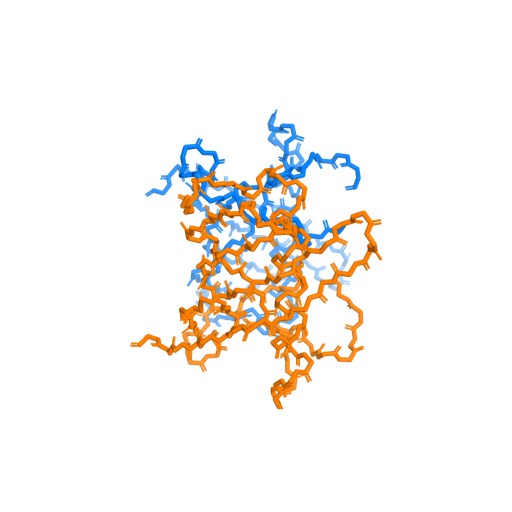 104 VAL B CA 1
ATOM 1720 C C . VAL B 1 104 ? -5.858 75.150 50.207 1.00 10.66 104 VAL B C 1
ATOM 1721 O O . VAL B 1 104 ? -6.893 75.619 49.690 1.00 10.99 104 VAL B O 1
ATOM 1725 N N . PRO B 1 105 ? -5.823 74.701 51.476 1.00 11.20 105 PRO B N 1
ATOM 1726 C CA . PRO B 1 105 ? -7.019 74.559 52.291 1.00 10.39 105 PRO B CA 1
ATOM 1727 C C . PRO B 1 105 ? -7.724 75.904 52.500 1.00 9.86 105 PRO B C 1
ATOM 1728 O O . PRO B 1 105 ? -8.943 75.945 52.520 1.00 9.55 105 PRO B O 1
ATOM 1732 N N . TRP B 1 106 ? -6.947 76.986 52.620 1.00 8.36 106 TRP B N 1
ATOM 1733 C CA . TRP B 1 106 ? -7.492 78.352 52.787 1.00 8.66 106 TRP B CA 1
ATOM 1734 C C . TRP B 1 106 ? -8.102 78.927 51.508 1.00 9.13 106 TRP B C 1
ATOM 1735 O O . TRP B 1 106 ? -8.622 80.047 51.515 1.00 9.54 106 TRP B O 1
ATOM 1746 N N . GLN B 1 107 ? -8.049 78.157 50.419 1.00 9.36 107 GLN B N 1
ATOM 1747 C CA . GLN B 1 107 ? -8.806 78.473 49.198 1.00 10.25 107 GLN B CA 1
ATOM 1748 C C . GLN B 1 107 ? -9.778 77.376 48.846 1.00 9.43 107 GLN B C 1
ATOM 1749 O O . GLN B 1 107 ? -10.512 77.477 47.879 1.00 9.69 107 GLN B O 1
ATOM 1755 N N . GLY B 1 108 ? -9.810 76.339 49.660 1.00 10.86 108 GLY B N 1
ATOM 1756 C CA . GLY B 1 108 ? -10.709 75.229 49.464 1.00 10.76 108 GLY B CA 1
ATOM 1757 C C . GLY B 1 108 ? -10.398 74.437 48.212 1.00 11.65 108 GLY B C 1
ATOM 1758 O O . GLY B 1 108 ? -11.309 73.858 47.622 1.00 12.83 108 GLY B O 1
ATOM 1759 N N . THR B 1 109 ? -9.136 74.430 47.794 1.00 11.25 109 THR B N 1
ATOM 1760 C CA . THR B 1 109 ? -8.724 73.666 46.594 1.00 11.17 109 THR B CA 1
ATOM 1761 C C . THR B 1 109 ? -7.892 72.453 46.932 1.00 10.97 109 THR B C 1
ATOM 1762 O O . THR B 1 109 ? -7.179 72.412 47.924 1.00 9.55 109 THR B O 1
ATOM 1766 N N . MET B 1 110 ? -8.007 71.432 46.082 1.00 11.06 110 MET B N 1
ATOM 1767 C CA . MET B 1 110 ? -7.197 70.288 46.143 1.00 10.00 110 MET B CA 1
ATOM 1768 C C . MET B 1 110 ? -7.124 69.715 44.703 1.00 9.63 110 MET B C 1
ATOM 1769 O O . MET B 1 110 ? -8.159 69.559 44.080 1.00 9.62 110 MET B O 1
ATOM 1774 N N . THR B 1 111 ? -5.918 69.407 44.244 1.00 9.36 111 THR B N 1
ATOM 1775 C CA . THR B 1 111 ? -5.695 68.810 42.913 1.00 10.47 111 THR B CA 1
ATOM 1776 C C . THR B 1 111 ? -4.731 67.617 43.054 1.00 11.24 111 THR B C 1
ATOM 1777 O O . THR B 1 111 ? -3.881 67.576 43.954 1.00 8.64 111 THR B O 1
ATOM 1781 N N . LEU B 1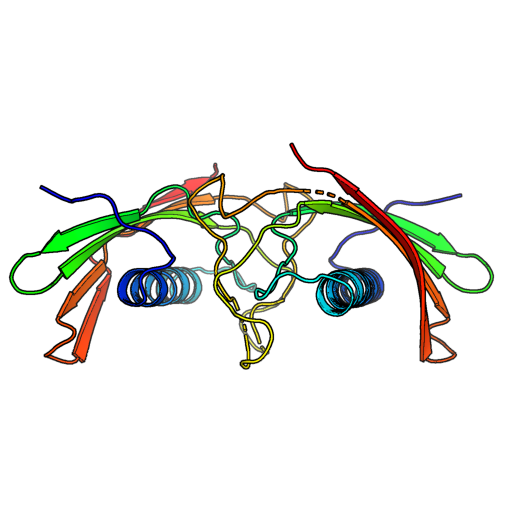 112 ? -4.949 66.589 42.234 1.00 10.56 112 LEU B N 1
ATOM 1782 C CA . LEU B 1 112 ? -4.081 65.412 42.200 1.00 10.14 112 LEU B CA 1
ATOM 1783 C C . LEU B 1 112 ? -2.942 65.670 41.216 1.00 9.74 112 LEU B C 1
ATOM 1784 O O . LEU B 1 112 ? -3.179 65.784 40.002 1.00 11.89 112 LEU B O 1
ATOM 1789 N N . SER B 1 113 ? -1.738 65.822 41.736 1.00 8.45 113 SER B N 1
ATOM 1790 C CA . SER B 1 113 ? -0.549 66.065 40.954 1.00 8.90 113 SER B CA 1
ATOM 1791 C C . SER B 1 113 ? -0.045 64.770 40.324 1.00 7.47 113 SER B C 1
ATOM 1792 O O . SER B 1 113 ? 0.386 64.777 39.170 1.00 7.29 113 SER B O 1
ATOM 1795 N N . LYS B 1 114 ? -0.056 63.720 41.144 1.00 6.60 114 LYS B N 1
ATOM 1796 C CA . LYS B 1 114 ? 0.396 62.398 40.702 1.00 7.41 114 LYS B CA 1
ATOM 1797 C C . LYS B 1 114 ? -0.320 61.255 41.359 1.00 5.77 114 LYS B C 1
ATOM 1798 O O . LYS B 1 114 ? -0.717 61.334 42.533 1.00 6.48 114 LYS B O 1
ATOM 1804 N N . SER B 1 115 ? -0.369 60.147 40.615 1.00 6.09 115 SER B N 1
ATOM 1805 C CA . SER B 1 115 ? -0.942 58.920 41.129 1.00 7.35 115 SER B CA 1
ATOM 1806 C C . SER B 1 115 ? -0.284 57.776 40.381 1.00 6.15 115 SER B C 1
ATOM 18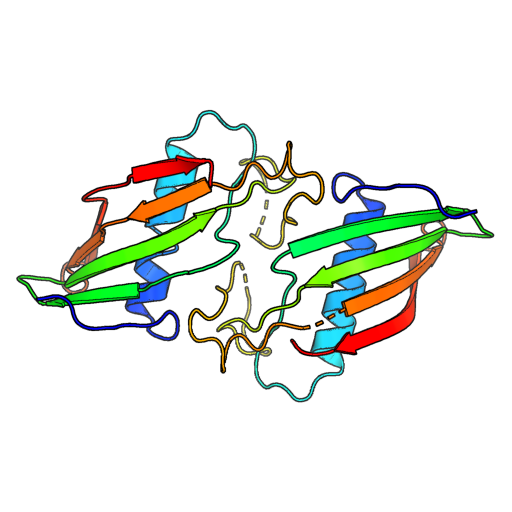07 O O . SER B 1 115 ? -0.235 57.828 39.174 1.00 6.59 115 SER B O 1
ATOM 1810 N N . THR B 1 116 ? 0.254 56.787 41.097 1.00 7.07 116 THR B N 1
ATOM 1811 C CA . THR B 1 116 ? 0.916 55.668 40.433 1.00 7.49 116 THR B CA 1
ATOM 1812 C C . THR B 1 116 ? 0.567 54.459 41.246 1.00 7.27 116 THR B C 1
ATOM 1813 O O . THR B 1 116 ? 0.764 54.450 42.454 1.00 8.54 116 THR B O 1
ATOM 1817 N N . CYS B 1 117 ? -0.106 53.524 40.619 1.00 5.19 117 CYS B N 1
ATOM 1818 C CA . CYS B 1 117 ? -0.588 52.311 41.221 1.00 6.20 117 CYS B CA 1
ATOM 1819 C C . CYS B 1 117 ? -0.018 51.139 40.479 1.00 6.34 117 CYS B C 1
ATOM 1820 O O . CYS B 1 117 ? 0.024 51.137 39.231 1.00 4.77 117 CYS B O 1
ATOM 1823 N N . GLN B 1 118 ? 0.500 50.142 41.215 1.00 4.75 118 GLN B N 1
ATOM 1824 C CA . GLN B 1 118 ? 0.981 48.972 40.582 1.00 6.31 118 GLN B CA 1
ATOM 1825 C C . GLN B 1 118 ? 0.612 47.744 41.351 1.00 5.54 118 GLN B C 1
ATOM 1826 O O . GLN B 1 118 ? 0.473 47.789 42.536 1.00 2.79 118 GLN B O 1
ATOM 1832 N N . ASP B 1 119 ? 0.432 46.653 40.646 1.00 7.79 119 ASP B N 1
ATOM 1833 C CA . ASP B 1 119 ? -0.097 45.463 41.260 1.00 10.53 119 ASP B CA 1
ATOM 1834 C C . ASP B 1 119 ? 1.039 44.760 42.005 1.00 12.45 119 ASP B C 1
ATOM 1835 O O . ASP B 1 119 ? 2.217 45.082 41.845 1.00 13.71 119 ASP B O 1
ATOM 1840 N N . ALA B 1 120 ? 0.690 43.853 42.908 1.00 15.77 120 ALA B N 1
ATOM 1841 C CA . ALA B 1 120 ? 1.676 42.864 43.424 1.00 16.74 120 ALA B CA 1
ATOM 1842 C C . ALA B 1 120 ? 2.453 42.072 42.332 1.00 17.72 120 ALA B C 1
ATOM 1843 O O . ALA B 1 120 ? 3.694 42.134 42.216 1.00 17.78 120 ALA B O 1
#

Foldseek 3Di:
DKDFDDPVDPVNVVLQVVLLVVVQVPDPDQFHKDFPFWPGWIWDDDLAIKIKTKTKIFTFPHGPPDDPVRDGDPPCVRRQIKIKIWIWGGRVVVPDIDTPDIDIDGD/DKDFDDCVDPVQVVLQVVQLVVVQVVDPDQFGKHFPDWDGWIWDDDLAIKIKTKTKIFTFPHGPPDDDVGDGDPDCVRRQIKIKIWIWGGRVVVPDIDTPDMDIGGD

Solvent-accessible surface area: 11662 Å² total; per-residue (Å²): 93,58,91,127,14,15,0,92,54,86,24,0,65,154,0,6,68,47,0,15,37,60,57,11,168,85,32,150,41,146,82,53,6,12,15,12,56,3,67,109,4,56,47,49,100,70,84,0,14,20,13,42,2,11,0,29,3,2,35,0,31,7,49,60,108,150,160,34,60,5,7,2,9,21,105,76,164,69,28,144,77,12,73,0,39,4,45,0,70,6,18,78,162,134,70,68,70,75,51,61,126,52,76,51,138,106,99,84,72,98,126,13,28,2,107,52,105,24,0,47,143,0,8,58,47,0,12,36,63,69,12,175,86,33,157,40,130,72,35,6,24,13,12,51,3,72,120,4,61,45,46,104,67,85,1,12,20,14,35,2,20,2,20,3,4,35,0,24,16,29,71,128,65,133,89,74,4,13,4,8,21,75,97,158,59,29,132,73,6,93,3,48,4,40,0,71,6,10,76,172,125,72,65,62,76,58,60,132,52,83,47,123,91,131

Organism: Homo sapiens (NCBI:txid9606)

Nearest PDB structures (foldseek):
  3gax-assembly1_A  TM=1.009E+00  e=8.271E-20  Homo sapiens
  3gax-assembly2_B  TM=9.927E-01  e=3.570E-18  Homo sapiens
  8v57-assembly1_D  TM=9.683E-01  e=1.507E-14  Mus musculus
  6uio-assembly1_D  TM=9.099E-01  e=6.227E-09  Mus musculus
  4it7-assembly4_D  TM=8.640E-01  e=3.980E-08  Ascaris lumbricoides

Secondary structure (DSSP, 8-state):
--EEE-TTSHHHHHHHHHHHHHHHHH---SEEEEEEEEEEEEEEEESEEEEEEEEEEEEEEEES-----PPBPSSHHHH--EEEEEEEEEETTTTEEEEEEEEEEE-/--EE--TTSHHHHHHHHHHHHHHHHH---SEEEEEEEEEEEEEEEESEEEEEEEEEEEEEEEESSS----PBPSSHHHH--EEEEEEEEEEGGGTEEEEEEEEEEE-

Sequence (214 aa):
GPMDASVEEEGVRRALDDFAVGEYNKASNDMMYHHSRACCQVVRRARKQIVAGVNYFLDVELCCRTTCCTKTQLDNNCCPPFHDQQPHHLKRKAFCSFQQIYAVPWQGTMTLSKSTCQDAGPMDASVEEEGVRRALDFAVGEYNKASNDMMYHHSRRACCQVVRRARKQIVAGVNYFLDVELCCCRTTCTKTQPNNCPFHDQPHHLKRKAFFCSFQIYAVPWQGTMTLSKSTCQDA

B-factor: mean 14.09, std 7.04, range [2.79, 100.0]